Protein AF-A0A943BKB0-F1 (afdb_monomer)

Mean predicted aligned error: 14.72 Å

Sequence (203 aa):
MVTKRLARNGMRGRKKTTVLLVLVLTFTFLFIVAAILLETSMTETKKQQRQQLYGRWHAAYMEASPEVCEQLAGEEKVSRMAKTKLLGEDAAAGMVGTINQEIMETGNLTLVQGRLPEAENEILLEASAADRLGLDDPVGKSIGLTIHRPLIVEDLVSSWEQQMPDMETEREYPSRFQRILNNTENRNGWKLTLKSRYCGWAT

Secondary structure (DSSP, 8-state):
-HHHHHHHHHHHHSHHHHHHHHHHHHHHHHHHHHHHHHHHHHHHHHHHHHHHHH-S-S---TT--HHHHHHHHH-TT--------EEEEETTTEEEE---HHHHHHTTEEEEES----STTEEEEEHHHHHHTT-SS-TT-EEEEEEBPPPPHHHHHHHHHHH-----------TT-------------EEEEEEEEEEEE--

Solvent-accessible surface area (backbone atoms only — not comparable to full-atom values): 12340 Å² total; per-residue (Å²): 119,67,68,63,54,52,52,51,50,57,43,66,73,40,47,72,61,46,51,51,52,51,50,52,54,50,48,53,52,48,51,54,53,51,50,53,53,48,53,54,53,50,52,53,50,52,50,51,53,46,28,40,76,70,10,69,66,90,79,84,76,80,89,66,46,74,68,54,49,53,54,51,66,68,36,89,87,46,87,77,85,63,82,69,54,77,72,24,32,22,99,60,64,36,80,41,61,56,84,52,72,53,41,32,62,36,44,35,49,36,79,72,43,85,59,80,62,84,56,90,54,43,36,71,39,45,50,70,27,33,57,65,66,71,42,94,72,50,66,76,38,76,44,80,44,57,48,41,63,79,78,51,72,67,56,49,52,51,56,49,47,74,74,50,88,81,75,93,81,78,96,71,76,73,94,82,72,85,81,88,86,89,82,92,79,94,77,76,82,50,76,48,70,25,33,29,18,37,28,34,70,58,126

pLDDT: mean 71.8, std 21.71, range [24.67, 97.25]

Structure (mmCIF, N/CA/C/O backbone):
data_AF-A0A943BKB0-F1
#
_entry.id   AF-A0A943BKB0-F1
#
loop_
_atom_site.group_PDB
_atom_site.id
_atom_site.type_symbol
_atom_site.label_atom_id
_atom_site.label_alt_id
_atom_site.label_comp_id
_atom_site.label_asym_id
_atom_site.label_entity_id
_atom_site.label_seq_id
_atom_site.pdbx_PDB_ins_code
_atom_site.Cartn_x
_atom_site.Cartn_y
_atom_site.Cartn_z
_atom_site.occupancy
_atom_site.B_iso_or_equiv
_atom_site.auth_seq_id
_atom_site.auth_comp_id
_atom_site.auth_asym_id
_atom_site.auth_atom_id
_atom_site.pdbx_PDB_model_num
ATOM 1 N N . MET A 1 1 ? 41.405 19.017 -47.679 1.00 58.38 1 MET A N 1
ATOM 2 C CA . MET A 1 1 ? 40.342 18.523 -48.598 1.00 58.38 1 MET A CA 1
ATOM 3 C C . MET A 1 1 ? 40.701 17.218 -49.328 1.00 58.38 1 MET A C 1
ATOM 5 O O . MET A 1 1 ? 39.813 16.396 -49.523 1.00 58.38 1 MET A O 1
ATOM 9 N N . VAL A 1 2 ? 41.969 16.984 -49.698 1.00 67.81 2 VAL A N 1
ATOM 10 C CA . VAL A 1 2 ? 42.424 15.805 -50.475 1.00 67.81 2 VAL A CA 1
ATOM 11 C C . VAL A 1 2 ? 42.210 14.459 -49.754 1.00 67.81 2 VAL A C 1
ATOM 13 O O . VAL A 1 2 ? 41.769 13.491 -50.372 1.00 67.81 2 VAL A O 1
ATOM 16 N N . THR A 1 3 ? 42.409 14.409 -48.435 1.00 74.56 3 THR A N 1
ATOM 17 C CA . THR A 1 3 ? 42.278 13.187 -47.613 1.00 74.56 3 THR A CA 1
ATOM 18 C C . THR A 1 3 ? 40.855 12.613 -47.590 1.00 74.56 3 THR A C 1
ATOM 20 O O . THR A 1 3 ? 40.669 11.409 -47.761 1.00 74.56 3 THR A O 1
ATOM 23 N N . LYS A 1 4 ? 39.825 13.469 -47.488 1.00 73.06 4 LYS A N 1
ATOM 24 C CA . LYS A 1 4 ? 38.406 13.055 -47.542 1.00 73.06 4 LYS A CA 1
ATOM 25 C C . LYS A 1 4 ? 38.030 12.440 -48.898 1.00 73.06 4 LYS A C 1
ATOM 27 O O . LYS A 1 4 ? 37.231 11.506 -48.952 1.00 73.06 4 LYS A O 1
ATOM 32 N N . ARG A 1 5 ? 38.605 12.947 -49.997 1.00 71.62 5 ARG A N 1
ATOM 33 C CA . ARG A 1 5 ? 38.331 12.473 -51.366 1.00 71.62 5 ARG A CA 1
ATOM 34 C C . ARG A 1 5 ? 38.956 11.099 -51.621 1.00 71.62 5 ARG A C 1
ATOM 36 O O . ARG A 1 5 ? 38.290 10.239 -52.192 1.00 71.62 5 ARG A O 1
ATOM 43 N N . LEU A 1 6 ? 40.177 10.871 -51.129 1.00 74.38 6 LEU A N 1
ATOM 44 C CA . LEU A 1 6 ? 40.830 9.557 -51.167 1.00 74.38 6 LEU A CA 1
ATOM 45 C C . LEU A 1 6 ? 40.065 8.516 -50.335 1.00 74.38 6 LEU A C 1
ATOM 47 O O . LEU A 1 6 ? 39.757 7.440 -50.844 1.00 74.38 6 LEU A O 1
ATOM 51 N N . ALA A 1 7 ? 39.678 8.859 -49.101 1.00 77.94 7 ALA A N 1
ATOM 52 C CA . ALA A 1 7 ? 38.904 7.971 -48.230 1.00 77.94 7 ALA A CA 1
ATOM 53 C C . ALA A 1 7 ? 37.553 7.582 -48.858 1.00 77.94 7 ALA A C 1
ATOM 55 O O . ALA A 1 7 ? 37.187 6.407 -48.899 1.00 77.94 7 ALA A O 1
ATOM 56 N N . ARG A 1 8 ? 36.833 8.556 -49.431 1.00 73.00 8 ARG A N 1
ATOM 57 C CA . ARG A 1 8 ? 35.558 8.327 -50.124 1.00 73.00 8 ARG A CA 1
ATOM 58 C C . ARG A 1 8 ? 35.713 7.439 -51.359 1.00 73.00 8 ARG A C 1
ATOM 60 O O . ARG A 1 8 ? 34.882 6.560 -51.569 1.00 73.00 8 ARG A O 1
ATOM 67 N N . ASN A 1 9 ? 36.768 7.625 -52.151 1.00 73.62 9 ASN A N 1
ATOM 68 C CA . ASN A 1 9 ? 37.045 6.776 -53.311 1.00 73.62 9 ASN A CA 1
ATOM 69 C C . ASN A 1 9 ? 37.437 5.345 -52.897 1.00 73.62 9 ASN A C 1
ATOM 71 O O . ASN A 1 9 ? 36.960 4.391 -53.510 1.00 73.62 9 ASN A O 1
ATOM 75 N N . GLY A 1 10 ? 38.200 5.182 -51.811 1.00 74.25 10 GLY A N 1
ATOM 76 C CA . GLY A 1 10 ? 38.545 3.873 -51.241 1.00 74.25 10 GLY A CA 1
ATOM 77 C C . GLY A 1 10 ? 37.338 3.097 -50.694 1.00 74.25 10 GLY A C 1
ATOM 78 O O . GLY A 1 10 ? 37.239 1.887 -50.901 1.00 74.25 10 GLY A O 1
ATOM 79 N N . MET A 1 11 ? 36.376 3.782 -50.063 1.00 76.25 11 MET A N 1
ATOM 80 C CA . MET A 1 11 ? 35.090 3.190 -49.651 1.00 76.25 11 MET A CA 1
ATOM 81 C C . MET A 1 11 ? 34.218 2.808 -50.858 1.00 76.25 11 MET A C 1
ATOM 83 O O . MET A 1 11 ? 33.577 1.759 -50.877 1.00 76.25 11 MET A O 1
ATOM 87 N N . ARG A 1 12 ? 34.235 3.625 -51.920 1.00 72.31 12 ARG A N 1
ATOM 88 C CA . ARG A 1 12 ? 33.475 3.375 -53.157 1.00 72.31 12 ARG A CA 1
ATOM 89 C C . ARG A 1 12 ? 34.034 2.213 -53.987 1.00 72.31 12 ARG A C 1
ATOM 91 O O . ARG A 1 12 ? 33.276 1.626 -54.753 1.00 72.31 12 ARG A O 1
ATOM 98 N N . GLY A 1 13 ? 35.317 1.878 -53.829 1.00 75.31 13 GLY A N 1
ATOM 99 C CA . GLY A 1 13 ? 35.950 0.697 -54.430 1.00 75.31 13 GLY A CA 1
ATOM 100 C C . GLY A 1 13 ? 35.600 -0.621 -53.725 1.00 75.31 13 GLY A C 1
ATOM 101 O O . GLY A 1 13 ? 35.567 -1.664 -54.367 1.00 75.31 13 GLY A O 1
ATOM 102 N N . ARG A 1 14 ? 35.259 -0.583 -52.426 1.00 81.81 14 ARG A N 1
ATOM 103 C CA . ARG A 1 14 ? 34.921 -1.760 -51.596 1.00 81.81 14 ARG A CA 1
ATOM 104 C C . ARG A 1 14 ? 33.489 -1.698 -51.057 1.00 81.81 14 ARG A C 1
ATOM 106 O O . ARG A 1 14 ? 33.242 -1.893 -49.869 1.00 81.81 14 ARG A O 1
ATOM 113 N N . LYS A 1 15 ? 32.528 -1.442 -51.951 1.00 78.44 15 LYS A N 1
ATOM 114 C CA . LYS A 1 15 ? 31.121 -1.154 -51.605 1.00 78.44 15 LYS A CA 1
ATOM 115 C C . LYS A 1 15 ? 30.486 -2.200 -50.684 1.00 78.44 15 LYS A C 1
ATOM 117 O O . LYS A 1 15 ? 29.830 -1.819 -49.727 1.00 78.44 15 LYS A O 1
ATOM 122 N N . LYS A 1 16 ? 30.707 -3.498 -50.937 1.00 83.56 16 LYS A N 1
ATOM 123 C CA . LYS A 1 16 ? 30.134 -4.590 -50.124 1.00 83.56 16 LYS A CA 1
ATOM 124 C C . LYS A 1 16 ? 30.617 -4.535 -48.669 1.00 83.56 16 LYS A C 1
ATOM 126 O O . LYS A 1 16 ? 29.807 -4.598 -47.755 1.00 83.56 16 LYS A O 1
ATOM 131 N N . THR A 1 17 ? 31.919 -4.342 -48.461 1.00 84.69 17 THR A N 1
ATOM 132 C CA . THR A 1 17 ? 32.526 -4.246 -47.126 1.00 84.69 17 THR A CA 1
ATOM 133 C C . THR A 1 17 ? 32.125 -2.960 -46.411 1.00 84.69 17 THR A C 1
ATOM 135 O O . THR A 1 17 ? 31.821 -2.996 -45.226 1.00 84.69 17 THR A O 1
ATOM 138 N N . THR A 1 18 ? 32.078 -1.825 -47.115 1.00 86.69 18 THR A N 1
ATOM 139 C CA . THR A 1 18 ? 31.621 -0.559 -46.523 1.00 86.69 18 THR A CA 1
ATOM 140 C C . THR A 1 18 ? 30.148 -0.623 -46.118 1.00 86.69 18 THR A C 1
ATOM 142 O O . THR A 1 18 ? 29.817 -0.169 -45.031 1.00 86.69 18 THR A O 1
ATOM 145 N N . VAL A 1 19 ? 29.276 -1.218 -46.941 1.00 88.38 19 VAL A N 1
ATOM 146 C CA . VAL A 1 19 ? 27.856 -1.407 -46.597 1.00 88.38 19 VAL A CA 1
ATOM 147 C C . VAL A 1 19 ? 27.705 -2.336 -45.396 1.00 88.38 19 VAL A C 1
ATOM 149 O O . VAL A 1 19 ? 26.979 -1.990 -44.472 1.00 88.38 19 VAL A O 1
ATOM 152 N N . LEU A 1 20 ? 28.425 -3.465 -45.368 1.00 91.94 20 LEU A N 1
ATOM 153 C CA . LEU A 1 20 ? 28.406 -4.381 -44.226 1.00 91.94 20 LEU A CA 1
ATOM 154 C C . LEU A 1 20 ? 28.868 -3.687 -42.937 1.00 91.94 20 LEU A C 1
ATOM 156 O O . LEU A 1 20 ? 28.218 -3.824 -41.908 1.00 91.94 20 LEU A O 1
ATOM 160 N N . LEU A 1 21 ? 29.953 -2.910 -42.992 1.00 91.62 21 LEU A N 1
ATOM 161 C CA . LEU A 1 21 ? 30.482 -2.197 -41.828 1.00 91.62 21 LEU A CA 1
ATOM 162 C C . LEU A 1 21 ? 29.502 -1.140 -41.315 1.00 91.62 21 LEU A C 1
ATOM 164 O O . LEU A 1 21 ? 29.275 -1.060 -40.112 1.00 91.62 21 LEU A O 1
ATOM 168 N N . VAL A 1 22 ? 28.902 -0.355 -42.214 1.00 92.00 22 VAL A N 1
ATOM 169 C CA . VAL A 1 22 ? 27.868 0.621 -41.841 1.00 92.00 22 VAL A CA 1
ATOM 170 C C . VAL A 1 22 ? 26.675 -0.091 -41.216 1.00 92.00 22 VAL A C 1
ATOM 172 O O . VAL A 1 22 ? 26.212 0.337 -40.170 1.00 92.00 22 VAL A O 1
ATOM 175 N N . LEU A 1 23 ? 26.227 -1.203 -41.799 1.00 95.19 23 LEU A N 1
ATOM 176 C CA . LEU A 1 23 ? 25.105 -1.981 -41.286 1.00 95.19 23 LEU A CA 1
ATOM 177 C C . LEU A 1 23 ? 25.380 -2.522 -39.879 1.00 95.19 23 LEU A C 1
ATOM 179 O O . LEU A 1 23 ? 24.549 -2.344 -38.994 1.00 95.19 23 LEU A O 1
ATOM 183 N N . VAL A 1 24 ? 26.554 -3.117 -39.647 1.00 96.25 24 VAL A N 1
ATOM 184 C CA . VAL A 1 24 ? 26.955 -3.592 -38.314 1.00 96.25 24 VAL A CA 1
ATOM 185 C C . VAL A 1 24 ? 27.010 -2.429 -37.327 1.00 96.25 24 VAL A C 1
ATOM 187 O O . VAL A 1 24 ? 26.450 -2.533 -36.243 1.00 96.25 24 VAL A O 1
ATOM 190 N N . LEU A 1 25 ? 27.611 -1.298 -37.706 1.00 96.31 25 LEU A N 1
ATOM 191 C CA . LEU A 1 25 ? 27.692 -0.120 -36.841 1.00 96.31 25 LEU A CA 1
ATOM 192 C C . LEU A 1 25 ? 26.300 0.435 -36.495 1.00 96.31 25 LEU A C 1
ATOM 194 O O . LEU A 1 25 ? 26.042 0.769 -35.339 1.00 96.31 25 LEU A O 1
ATOM 198 N N . THR A 1 26 ? 25.397 0.501 -37.476 1.00 96.06 26 THR A N 1
ATOM 199 C CA . THR A 1 26 ? 24.009 0.928 -37.276 1.00 96.06 26 THR A CA 1
ATOM 200 C C . THR A 1 26 ? 23.267 -0.030 -36.353 1.00 96.06 26 THR A C 1
ATOM 202 O O . THR A 1 26 ? 22.597 0.438 -35.439 1.00 96.06 26 THR A O 1
ATOM 205 N N . PHE A 1 27 ? 23.410 -1.346 -36.534 1.00 96.50 27 PHE A N 1
ATOM 206 C CA . PHE A 1 27 ? 22.782 -2.326 -35.648 1.00 96.50 27 PHE A CA 1
ATOM 207 C C . PHE A 1 27 ? 23.336 -2.264 -34.228 1.00 96.50 27 PHE A C 1
ATOM 209 O O . PHE A 1 27 ? 22.552 -2.275 -33.288 1.00 96.50 27 PHE A O 1
ATOM 216 N N . THR A 1 28 ? 24.651 -2.130 -34.049 1.00 97.25 28 THR A N 1
ATOM 217 C CA . THR A 1 28 ? 25.247 -1.953 -32.718 1.00 97.25 28 THR A CA 1
ATOM 218 C C . THR A 1 28 ? 24.664 -0.727 -32.024 1.00 97.25 28 THR A C 1
ATOM 220 O O . THR A 1 28 ? 24.237 -0.817 -30.876 1.00 97.25 28 THR A O 1
ATOM 223 N N . PHE A 1 29 ? 24.584 0.407 -32.723 1.00 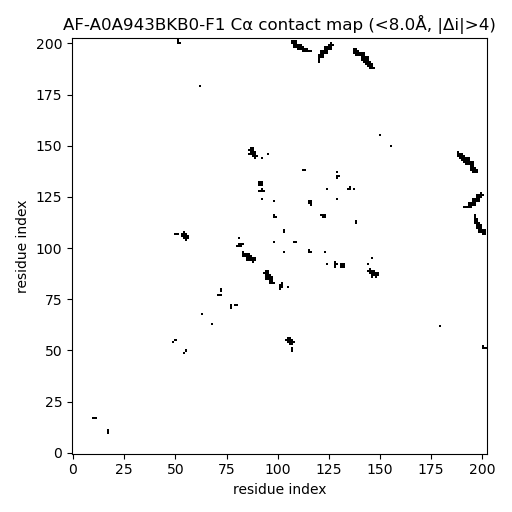96.56 29 PHE A N 1
ATOM 224 C CA . PHE A 1 29 ? 23.996 1.617 -32.155 1.00 96.56 29 PHE A CA 1
ATOM 225 C C . PHE A 1 29 ? 22.503 1.441 -31.849 1.00 96.56 29 PHE A C 1
ATOM 227 O O . PHE A 1 29 ? 22.048 1.818 -30.773 1.00 96.56 29 PHE A O 1
ATOM 234 N N . LEU A 1 30 ? 21.756 0.809 -32.757 1.00 97.06 30 LEU A N 1
ATOM 235 C CA . LEU A 1 30 ? 20.342 0.501 -32.567 1.00 97.06 30 LEU A CA 1
ATOM 236 C C . LEU A 1 30 ? 20.118 -0.369 -31.326 1.00 97.06 30 LEU A C 1
ATOM 238 O O . LEU A 1 30 ? 19.243 -0.059 -30.525 1.00 97.06 30 LEU A O 1
ATOM 242 N N . PHE A 1 31 ? 20.915 -1.423 -31.143 1.00 97.00 31 PHE A N 1
ATOM 243 C CA . PHE A 1 31 ? 20.807 -2.305 -29.983 1.00 97.00 31 PHE A CA 1
ATOM 244 C C . PHE A 1 31 ? 21.173 -1.598 -28.680 1.00 97.00 31 PHE A C 1
ATOM 246 O O . PHE A 1 31 ? 20.480 -1.800 -27.687 1.00 97.00 31 PHE A O 1
ATOM 253 N N . ILE A 1 32 ? 22.197 -0.738 -28.675 1.00 96.81 32 ILE A N 1
ATOM 254 C CA . ILE A 1 32 ? 22.545 0.067 -27.494 1.00 96.81 32 ILE A CA 1
ATOM 255 C C . ILE A 1 32 ? 21.375 0.983 -27.113 1.00 96.81 32 ILE A C 1
ATOM 257 O O . ILE A 1 32 ? 20.959 0.999 -25.957 1.00 96.81 32 ILE A O 1
ATOM 261 N N . VAL A 1 33 ? 20.800 1.707 -28.080 1.00 96.75 33 VAL A N 1
ATOM 262 C CA . VAL A 1 33 ? 19.648 2.589 -27.832 1.00 96.75 33 VAL A CA 1
ATOM 263 C C . VAL A 1 33 ? 18.435 1.787 -27.357 1.00 96.75 33 VAL A C 1
ATOM 265 O O . VAL A 1 33 ? 17.786 2.178 -26.390 1.00 96.75 33 VAL A O 1
ATOM 268 N N . ALA A 1 34 ? 18.148 0.644 -27.984 1.00 95.69 34 ALA A N 1
ATOM 269 C CA . ALA A 1 34 ? 17.047 -0.227 -27.585 1.00 95.69 34 ALA A CA 1
ATOM 270 C C . ALA A 1 34 ? 17.222 -0.768 -26.157 1.00 95.69 34 ALA A C 1
ATOM 272 O O . ALA A 1 34 ? 16.255 -0.789 -25.398 1.00 95.69 34 ALA A O 1
ATOM 273 N N . ALA A 1 35 ? 18.441 -1.156 -25.769 1.00 94.81 35 ALA A N 1
ATOM 274 C CA . ALA A 1 35 ? 18.737 -1.625 -24.418 1.00 94.81 35 ALA A CA 1
ATOM 275 C C . ALA A 1 35 ? 18.497 -0.529 -23.368 1.00 94.81 35 ALA A C 1
ATOM 277 O O . ALA A 1 35 ? 17.830 -0.787 -22.368 1.00 94.81 35 ALA A O 1
ATOM 278 N N . ILE A 1 36 ? 18.953 0.702 -23.630 1.00 94.56 36 ILE A N 1
ATOM 279 C CA . ILE A 1 36 ? 18.734 1.852 -22.736 1.00 94.56 36 ILE A CA 1
ATOM 280 C C . ILE A 1 36 ? 17.235 2.157 -22.591 1.00 94.56 36 ILE A C 1
ATOM 282 O O . ILE A 1 36 ? 16.749 2.378 -21.484 1.00 94.56 36 ILE A O 1
ATOM 286 N N . LEU A 1 37 ? 16.481 2.150 -23.696 1.00 94.19 37 LEU A N 1
ATOM 287 C CA . LEU A 1 37 ? 15.031 2.382 -23.667 1.00 94.19 37 LEU A CA 1
ATOM 288 C C . LEU A 1 37 ? 14.282 1.286 -22.903 1.00 94.19 37 LEU A C 1
ATOM 290 O O . LEU A 1 37 ? 13.315 1.564 -22.194 1.00 94.19 37 LEU A O 1
ATOM 294 N N . LEU A 1 38 ? 14.722 0.037 -23.037 1.00 93.81 38 LEU A N 1
ATOM 295 C CA . LEU A 1 38 ? 14.120 -1.072 -22.312 1.00 93.81 38 LEU A CA 1
ATOM 296 C C . LEU A 1 38 ? 14.390 -0.962 -20.807 1.00 93.81 38 LEU A C 1
ATOM 298 O O . LEU A 1 38 ? 13.477 -1.163 -20.011 1.00 93.81 38 LEU A O 1
ATOM 302 N N . GLU A 1 39 ? 15.612 -0.605 -20.411 1.00 93.00 39 GLU A N 1
ATOM 303 C CA . GLU A 1 39 ? 15.988 -0.423 -19.007 1.00 93.00 39 GLU A CA 1
ATOM 304 C C . GLU A 1 39 ? 15.156 0.671 -18.323 1.00 93.00 39 GLU A C 1
ATOM 306 O O . GLU A 1 39 ? 14.615 0.457 -17.231 1.00 93.00 39 GLU A O 1
ATOM 311 N N . THR A 1 40 ? 14.993 1.827 -18.973 1.00 90.25 40 THR A N 1
ATOM 312 C CA . THR A 1 40 ? 14.183 2.928 -18.431 1.00 90.25 40 THR A CA 1
ATOM 313 C C . THR A 1 40 ? 12.712 2.535 -18.325 1.00 90.25 40 THR A C 1
ATOM 315 O O . THR A 1 40 ? 12.099 2.726 -17.273 1.00 90.25 40 THR A O 1
ATOM 318 N N . SER A 1 41 ? 12.165 1.888 -19.358 1.00 90.88 41 SER A N 1
ATOM 319 C CA . SER A 1 41 ? 10.793 1.375 -19.345 1.00 90.88 41 SER A CA 1
ATOM 320 C C . SER A 1 41 ? 10.569 0.357 -18.225 1.00 90.88 41 SER A C 1
ATOM 322 O O . SER A 1 41 ? 9.555 0.408 -17.525 1.00 90.88 41 SER A O 1
ATOM 324 N N . MET A 1 42 ? 11.506 -0.574 -18.031 1.00 88.81 42 MET A N 1
ATOM 325 C CA . MET A 1 42 ? 11.423 -1.570 -16.964 1.00 88.81 42 MET A CA 1
ATOM 326 C C . MET A 1 42 ? 11.494 -0.920 -15.584 1.00 88.81 42 MET A C 1
ATOM 328 O O . MET A 1 42 ? 10.778 -1.339 -14.678 1.00 88.81 42 MET A O 1
ATOM 332 N N . THR A 1 43 ? 12.334 0.097 -15.413 1.00 87.38 43 THR A N 1
ATOM 333 C CA . THR A 1 43 ? 12.490 0.799 -14.134 1.00 87.38 43 THR A CA 1
ATOM 334 C C . THR A 1 43 ? 11.205 1.516 -13.731 1.00 87.38 43 THR A C 1
ATOM 336 O O . THR A 1 43 ? 10.746 1.357 -12.597 1.00 87.38 43 THR A O 1
ATOM 339 N N . GLU A 1 44 ? 10.568 2.230 -14.661 1.00 86.00 44 GLU A N 1
ATOM 340 C CA . GLU A 1 44 ? 9.279 2.881 -14.400 1.00 86.00 44 GLU A CA 1
ATOM 341 C C . GLU A 1 44 ? 8.166 1.862 -14.137 1.00 86.00 44 GLU A C 1
ATOM 343 O O . GLU A 1 44 ? 7.403 2.015 -13.184 1.00 86.00 44 GLU A O 1
ATOM 348 N N . THR A 1 45 ? 8.126 0.765 -14.897 1.00 87.25 45 THR A N 1
ATOM 349 C CA . THR A 1 45 ? 7.139 -0.307 -14.681 1.00 87.25 45 THR A CA 1
ATOM 350 C C . THR A 1 45 ? 7.291 -0.931 -13.292 1.00 87.25 45 THR A C 1
ATOM 352 O O . THR A 1 45 ? 6.314 -1.070 -12.560 1.00 87.25 45 THR A O 1
ATOM 355 N N . LYS A 1 46 ? 8.523 -1.250 -12.871 1.00 84.12 46 LYS A N 1
ATOM 356 C CA . LYS A 1 46 ? 8.800 -1.788 -11.527 1.00 84.12 46 LYS A CA 1
ATOM 357 C C . LYS A 1 46 ? 8.389 -0.814 -10.427 1.00 84.12 46 LYS A C 1
ATOM 359 O O . LYS A 1 46 ? 7.865 -1.227 -9.395 1.00 84.12 46 LYS A O 1
ATOM 364 N N . LYS A 1 47 ? 8.626 0.483 -10.630 1.00 81.12 47 LYS A N 1
ATOM 365 C CA . LYS A 1 47 ? 8.215 1.531 -9.691 1.00 81.12 47 LYS A CA 1
ATOM 366 C C . LYS A 1 47 ? 6.693 1.597 -9.567 1.00 81.12 47 LYS A C 1
ATOM 368 O O . LYS A 1 47 ? 6.203 1.654 -8.443 1.00 81.12 47 LYS A O 1
ATOM 373 N N . GLN A 1 48 ? 5.967 1.550 -10.683 1.00 85.06 48 GLN A N 1
ATOM 374 C CA . GLN A 1 48 ? 4.502 1.531 -10.690 1.00 85.06 48 GLN A CA 1
ATOM 375 C C . GLN A 1 48 ? 3.954 0.283 -9.992 1.00 85.06 48 GLN A C 1
ATOM 377 O O . GLN A 1 48 ? 3.154 0.416 -9.073 1.00 85.06 48 GLN A O 1
ATOM 382 N N . GLN A 1 49 ? 4.464 -0.905 -10.326 1.00 82.31 49 GLN A N 1
ATOM 383 C CA . GLN A 1 49 ? 4.063 -2.159 -9.678 1.00 82.31 49 GLN A CA 1
ATOM 384 C C . GLN A 1 49 ? 4.313 -2.138 -8.166 1.00 82.31 49 GLN A C 1
ATOM 386 O O . GLN A 1 49 ? 3.450 -2.527 -7.384 1.00 82.31 49 GLN A O 1
ATOM 391 N N . ARG A 1 50 ? 5.470 -1.628 -7.722 1.00 82.12 50 ARG A N 1
ATOM 392 C CA . ARG A 1 50 ? 5.756 -1.463 -6.290 1.00 82.12 50 ARG A CA 1
ATOM 393 C C . ARG A 1 50 ? 4.743 -0.534 -5.624 1.00 82.12 50 ARG A C 1
ATOM 395 O O . ARG A 1 50 ? 4.284 -0.835 -4.530 1.00 82.12 50 ARG A O 1
ATOM 402 N N . GLN A 1 51 ? 4.417 0.588 -6.264 1.00 81.69 51 GLN A N 1
ATOM 403 C CA . GLN A 1 51 ? 3.459 1.553 -5.724 1.00 81.69 51 GLN A CA 1
ATOM 404 C C . GLN A 1 51 ? 2.035 0.996 -5.662 1.00 81.69 51 GLN A C 1
ATOM 406 O O . GLN A 1 51 ? 1.313 1.312 -4.722 1.00 81.69 51 GLN A O 1
ATOM 411 N N . GLN A 1 52 ? 1.655 0.152 -6.621 1.00 80.69 52 GLN A N 1
ATOM 412 C CA . GLN A 1 52 ? 0.377 -0.554 -6.607 1.00 80.69 52 GLN A CA 1
ATOM 413 C C . GLN A 1 52 ? 0.287 -1.564 -5.460 1.00 80.69 52 GLN A C 1
ATOM 415 O O . GLN A 1 52 ? -0.729 -1.601 -4.776 1.00 80.69 52 GLN A O 1
ATOM 420 N N . LEU A 1 53 ? 1.353 -2.339 -5.225 1.00 73.75 53 LEU A N 1
ATOM 421 C CA . LEU A 1 53 ? 1.363 -3.412 -4.225 1.00 73.75 53 LEU A CA 1
ATOM 422 C C . LEU A 1 53 ? 1.597 -2.933 -2.791 1.00 73.75 53 LEU A C 1
ATOM 424 O O . LEU A 1 53 ? 1.053 -3.510 -1.859 1.00 73.75 53 LEU A O 1
ATOM 428 N N . TYR A 1 54 ? 2.443 -1.922 -2.599 1.00 77.38 54 TYR A N 1
ATOM 429 C CA . TYR A 1 54 ? 2.897 -1.515 -1.266 1.00 77.38 54 TYR A CA 1
ATOM 430 C C . TYR A 1 54 ? 2.524 -0.079 -0.913 1.00 77.38 54 TYR A C 1
ATOM 432 O O . TYR A 1 54 ? 2.737 0.337 0.219 1.00 77.38 54 TYR A O 1
ATOM 440 N N . GLY A 1 55 ? 1.978 0.695 -1.849 1.00 83.44 55 GLY A N 1
ATOM 441 C CA . GLY A 1 55 ? 1.722 2.117 -1.667 1.00 83.44 55 GLY A CA 1
ATOM 442 C C . GLY A 1 55 ? 2.899 3.013 -2.061 1.00 83.44 55 GLY A C 1
ATOM 443 O O . GLY A 1 55 ? 3.954 2.589 -2.536 1.00 83.44 55 GLY A O 1
ATOM 444 N N . ARG A 1 56 ? 2.697 4.318 -1.897 1.00 81.19 56 ARG A N 1
ATOM 445 C CA . ARG A 1 56 ? 3.595 5.392 -2.352 1.00 81.19 56 ARG A CA 1
ATOM 446 C C . ARG A 1 56 ? 4.566 5.883 -1.276 1.00 81.19 56 ARG A C 1
ATOM 448 O O . ARG A 1 56 ? 5.355 6.789 -1.554 1.00 81.19 56 ARG A O 1
ATOM 455 N N . TRP A 1 57 ? 4.507 5.330 -0.067 1.00 81.88 57 TRP A N 1
ATOM 456 C CA . TRP A 1 57 ? 5.417 5.685 1.020 1.00 81.88 57 TRP A CA 1
ATOM 457 C C . TRP A 1 57 ? 6.831 5.143 0.781 1.00 81.88 57 TRP A C 1
ATOM 459 O O . TRP A 1 57 ? 7.043 4.182 0.045 1.00 81.88 57 TRP A O 1
ATOM 469 N N . HIS A 1 58 ? 7.810 5.807 1.397 1.00 78.19 58 HIS A N 1
ATOM 470 C CA . HIS A 1 58 ? 9.227 5.426 1.332 1.00 78.19 58 HIS A CA 1
ATOM 471 C C . HIS A 1 58 ? 9.772 4.971 2.689 1.00 78.19 58 HIS A C 1
ATOM 473 O O . HIS A 1 58 ? 10.707 4.178 2.734 1.00 78.19 58 HIS A O 1
ATOM 479 N N . ALA A 1 59 ? 9.199 5.473 3.784 1.00 78.25 59 ALA A N 1
ATOM 480 C CA . ALA A 1 59 ? 9.586 5.136 5.143 1.00 78.25 59 ALA A CA 1
ATOM 481 C C . ALA A 1 59 ? 8.365 5.199 6.065 1.00 78.25 59 ALA A C 1
ATOM 483 O O . ALA A 1 59 ? 7.423 5.950 5.802 1.00 78.25 59 ALA A O 1
ATOM 484 N N . ALA A 1 60 ? 8.415 4.422 7.142 1.00 77.94 60 ALA A N 1
ATOM 485 C CA . ALA A 1 60 ? 7.485 4.489 8.255 1.00 77.94 60 ALA A CA 1
ATOM 486 C C . ALA A 1 60 ? 8.293 4.757 9.527 1.00 77.94 60 ALA A C 1
ATOM 488 O O . ALA A 1 60 ? 9.332 4.131 9.741 1.00 77.94 60 ALA A O 1
ATOM 489 N N . TYR A 1 61 ? 7.829 5.700 10.343 1.00 72.62 61 TYR A N 1
ATOM 490 C CA . TYR A 1 61 ? 8.412 5.983 11.648 1.00 72.62 61 TYR A CA 1
ATOM 491 C C . TYR A 1 61 ? 7.432 5.515 12.720 1.00 72.62 61 TYR A C 1
ATOM 493 O O . TYR A 1 61 ? 6.289 5.975 12.764 1.00 72.62 61 TYR A O 1
ATOM 501 N N . MET A 1 62 ? 7.873 4.581 13.555 1.00 71.56 62 MET A N 1
ATOM 502 C CA . MET A 1 62 ? 7.061 4.015 14.631 1.00 71.56 62 MET A CA 1
ATOM 503 C C . MET A 1 62 ? 7.153 4.908 15.867 1.00 71.56 62 MET A C 1
ATOM 505 O O . MET A 1 62 ? 8.208 5.473 16.129 1.00 71.56 62 MET A O 1
ATOM 509 N N . GLU A 1 63 ? 6.053 5.042 16.611 1.00 69.88 63 GLU A N 1
ATOM 510 C CA . GLU A 1 63 ? 6.012 5.809 17.871 1.00 69.88 63 GLU A CA 1
ATOM 511 C C . GLU A 1 63 ? 6.480 7.271 17.736 1.00 69.88 63 GLU A C 1
ATOM 513 O O . GLU A 1 63 ? 7.091 7.841 18.637 1.00 69.88 63 GLU A O 1
ATOM 518 N N . ALA A 1 64 ? 6.177 7.906 16.599 1.00 63.78 64 ALA A N 1
ATOM 519 C CA . ALA A 1 64 ? 6.514 9.308 16.387 1.00 63.78 64 ALA A CA 1
ATOM 520 C C . ALA A 1 64 ? 5.815 10.194 17.429 1.00 63.78 64 ALA A C 1
ATOM 522 O O . ALA A 1 64 ? 4.582 10.288 17.452 1.00 63.78 64 ALA A O 1
ATOM 523 N N . SER A 1 65 ? 6.602 10.888 18.253 1.00 73.69 65 SER A N 1
ATOM 524 C CA . SER A 1 65 ? 6.074 11.953 19.100 1.00 73.69 65 SER A CA 1
ATOM 525 C C . SER A 1 65 ? 5.584 13.126 18.232 1.00 73.69 65 SER A C 1
ATOM 527 O O . SER A 1 65 ? 5.979 13.246 17.061 1.00 73.69 65 SER A O 1
ATOM 529 N N . PRO A 1 66 ? 4.717 14.008 18.760 1.00 76.06 66 PRO A N 1
ATOM 530 C CA . PRO A 1 66 ? 4.308 15.219 18.052 1.00 76.06 66 PRO A CA 1
ATOM 531 C C . PRO A 1 66 ? 5.501 16.054 17.566 1.00 76.06 66 PRO A C 1
ATOM 533 O O . PRO A 1 66 ? 5.505 16.500 16.422 1.00 76.06 66 PRO A O 1
ATOM 536 N N . GLU A 1 67 ? 6.550 16.168 18.382 1.00 74.06 67 GLU A N 1
ATOM 537 C CA . GLU A 1 67 ? 7.770 16.916 18.070 1.00 74.06 67 GLU A CA 1
ATOM 538 C C . GLU A 1 67 ? 8.542 16.279 16.905 1.00 74.06 67 GLU A C 1
ATOM 540 O O . GLU A 1 67 ? 8.995 16.978 16.000 1.00 74.06 67 GLU A O 1
ATOM 545 N N . VAL A 1 68 ? 8.649 14.944 16.876 1.00 75.06 68 VAL A N 1
ATOM 546 C CA . VAL A 1 68 ? 9.280 14.218 15.760 1.00 75.06 68 VAL A CA 1
ATOM 547 C C . VAL A 1 68 ? 8.476 14.401 14.474 1.00 75.06 68 VAL A C 1
ATOM 549 O O . VAL A 1 68 ? 9.052 14.595 13.405 1.00 75.06 68 VAL A O 1
ATOM 552 N N . CYS A 1 69 ? 7.142 14.387 14.557 1.00 76.12 69 CYS A N 1
ATOM 553 C CA . CYS A 1 69 ? 6.293 14.651 13.397 1.00 76.12 69 CYS A CA 1
ATOM 554 C C . CYS A 1 69 ? 6.523 16.057 12.825 1.00 76.12 69 CYS A C 1
ATOM 556 O O . CYS A 1 69 ? 6.528 16.216 11.607 1.00 76.12 69 CYS A O 1
ATOM 558 N N . GLU A 1 70 ? 6.684 17.069 13.678 1.00 79.94 70 GLU A N 1
ATOM 559 C CA . GLU A 1 70 ? 6.964 18.445 13.250 1.00 79.94 70 GLU A CA 1
ATOM 560 C C . GLU A 1 70 ? 8.345 18.570 12.605 1.00 79.94 70 GLU A C 1
ATOM 562 O O . GLU A 1 70 ? 8.468 19.175 11.541 1.00 79.94 70 GLU A O 1
ATOM 567 N N . GLN A 1 71 ? 9.366 17.938 13.190 1.00 78.94 71 GLN A N 1
ATOM 568 C CA . GLN A 1 71 ? 10.708 17.897 12.607 1.00 78.94 71 GLN A CA 1
ATOM 569 C C . GLN A 1 71 ? 10.698 17.239 11.225 1.00 78.94 71 GLN A C 1
ATOM 571 O O . GLN A 1 71 ? 11.196 17.820 10.265 1.00 78.94 71 GLN A O 1
ATOM 576 N N . LEU A 1 72 ? 10.063 16.069 11.098 1.00 78.38 72 LEU A N 1
ATOM 577 C CA . LEU A 1 72 ? 9.945 15.362 9.822 1.00 78.38 72 LEU A CA 1
ATOM 578 C C . LEU A 1 72 ? 9.138 16.154 8.790 1.00 78.38 72 LEU A C 1
ATOM 580 O O . LEU A 1 72 ? 9.458 16.103 7.609 1.00 78.38 72 LEU A O 1
ATOM 584 N N . ALA A 1 73 ? 8.116 16.901 9.210 1.00 82.19 73 ALA A N 1
ATOM 585 C CA . ALA A 1 73 ? 7.361 17.768 8.308 1.00 82.19 73 ALA A CA 1
ATOM 586 C C . ALA A 1 73 ? 8.192 18.952 7.779 1.00 82.19 73 ALA A C 1
ATOM 588 O O . ALA A 1 73 ? 7.871 19.482 6.717 1.00 82.19 73 ALA A O 1
ATOM 589 N N . GLY A 1 74 ? 9.236 19.368 8.505 1.00 83.38 74 GLY A N 1
ATOM 590 C CA . GLY A 1 74 ? 10.154 20.436 8.101 1.00 83.38 74 GLY A CA 1
ATOM 591 C C . GLY A 1 74 ? 11.296 19.990 7.180 1.00 83.38 74 GLY A C 1
ATOM 592 O O . GLY A 1 74 ? 11.990 20.839 6.622 1.00 83.38 74 GLY A O 1
ATOM 593 N N . GLU A 1 75 ? 11.505 18.685 7.004 1.00 84.38 75 GLU A N 1
ATOM 594 C CA . GLU A 1 75 ? 12.561 18.142 6.149 1.00 84.38 75 GLU A CA 1
ATOM 595 C C . GLU A 1 75 ? 12.221 18.299 4.660 1.00 84.38 75 GLU A C 1
ATOM 597 O O . GLU A 1 75 ? 11.198 17.809 4.186 1.00 84.38 75 GLU A O 1
ATOM 602 N N . GLU A 1 76 ? 13.131 18.881 3.873 1.00 87.25 76 GLU A N 1
ATOM 603 C CA . GLU A 1 76 ? 12.934 19.119 2.429 1.00 87.25 76 GLU A CA 1
ATOM 604 C C . GLU A 1 76 ? 12.643 17.824 1.644 1.00 87.25 76 GLU A C 1
ATOM 606 O O . GLU A 1 76 ? 11.948 17.818 0.627 1.00 87.25 76 GLU A O 1
ATOM 611 N N . LYS A 1 77 ? 13.155 16.689 2.134 1.00 81.38 77 LYS A N 1
ATOM 612 C CA . LYS A 1 77 ? 12.965 15.369 1.514 1.00 81.38 77 LYS A CA 1
ATOM 613 C C . LYS A 1 77 ? 11.582 14.769 1.782 1.00 81.38 77 LYS A C 1
ATOM 615 O O . LYS A 1 77 ? 11.204 13.804 1.111 1.00 81.38 77 LYS A O 1
ATOM 620 N N . VAL A 1 78 ? 10.830 15.298 2.746 1.00 82.62 78 VAL A N 1
ATOM 621 C CA . VAL A 1 78 ? 9.506 14.794 3.119 1.00 82.62 78 VAL A CA 1
ATOM 622 C C . VAL A 1 78 ? 8.445 15.564 2.342 1.00 82.62 78 VAL A C 1
ATOM 624 O O . VAL A 1 78 ? 7.976 16.623 2.731 1.00 82.62 78 VAL A O 1
ATOM 627 N N . SER A 1 79 ? 8.037 14.995 1.208 1.00 86.06 79 SER A N 1
ATOM 628 C CA . SER A 1 79 ? 6.983 15.585 0.366 1.00 86.06 79 SER A CA 1
ATOM 629 C C . SER A 1 79 ? 5.574 15.417 0.940 1.00 86.06 79 SER A C 1
ATOM 631 O O . SER A 1 79 ? 4.684 16.214 0.648 1.00 86.06 79 SER A O 1
ATOM 633 N N . ARG A 1 80 ? 5.346 14.357 1.723 1.00 85.75 80 ARG A N 1
ATOM 634 C CA . ARG A 1 80 ? 4.059 14.049 2.347 1.00 85.75 80 ARG A CA 1
ATOM 635 C C . ARG A 1 80 ? 4.256 13.151 3.560 1.00 85.75 80 ARG A C 1
ATOM 637 O O . ARG A 1 80 ? 5.115 12.272 3.547 1.00 85.75 80 ARG A O 1
ATOM 644 N N . MET A 1 81 ? 3.396 13.325 4.556 1.00 83.94 81 MET A N 1
ATOM 645 C CA . MET A 1 81 ? 3.312 12.465 5.729 1.00 83.94 81 MET A CA 1
ATOM 646 C C . MET A 1 81 ? 1.860 12.042 5.966 1.00 83.94 81 MET A C 1
ATOM 648 O O . MET A 1 81 ? 0.940 12.843 5.812 1.00 83.94 81 MET A O 1
ATOM 652 N N . ALA A 1 82 ? 1.669 10.786 6.355 1.00 86.00 82 ALA A N 1
ATOM 653 C CA . ALA A 1 82 ? 0.400 10.254 6.827 1.00 86.00 82 ALA A CA 1
ATOM 654 C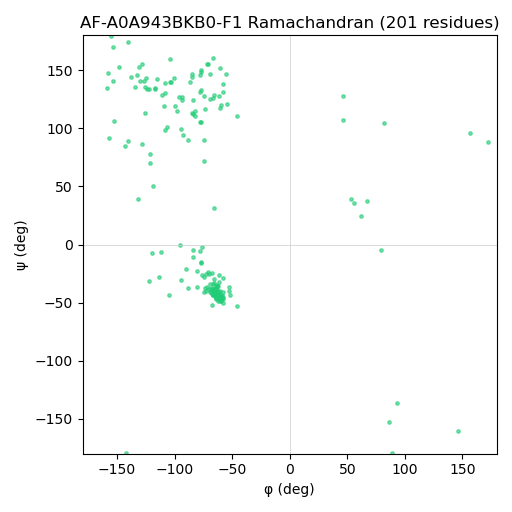 C . ALA A 1 82 ? 0.625 9.631 8.207 1.00 86.00 82 ALA A C 1
ATOM 656 O O . ALA A 1 82 ? 1.686 9.066 8.470 1.00 86.00 82 ALA A O 1
ATOM 657 N N . LYS A 1 83 ? -0.356 9.773 9.096 1.00 84.94 83 LYS A N 1
ATOM 658 C CA . LYS A 1 83 ? -0.267 9.311 10.482 1.00 84.94 83 LYS A CA 1
ATOM 659 C C . LYS A 1 83 ? -1.323 8.244 10.709 1.00 84.94 83 LYS A C 1
ATOM 661 O O . LYS A 1 83 ? -2.472 8.419 10.316 1.00 84.94 83 LYS A O 1
ATOM 666 N N . THR A 1 84 ? -0.934 7.159 11.360 1.00 82.75 84 THR A N 1
ATOM 667 C CA . THR A 1 84 ? -1.854 6.111 11.790 1.00 82.75 84 THR A CA 1
ATOM 668 C C . THR A 1 84 ? -1.490 5.666 13.196 1.00 82.75 84 THR A C 1
ATOM 670 O O . THR A 1 84 ? -0.317 5.630 13.564 1.00 82.75 84 THR A O 1
ATOM 673 N N . LYS A 1 85 ? -2.505 5.349 13.995 1.00 83.00 85 LYS A N 1
ATOM 674 C CA . LYS A 1 85 ? -2.351 4.686 15.280 1.00 83.00 85 LYS A CA 1
ATOM 675 C C . LYS A 1 85 ? -2.649 3.208 15.084 1.00 83.00 85 LYS A C 1
ATOM 677 O O . LYS A 1 85 ? -3.767 2.851 14.713 1.00 83.00 85 LYS A O 1
ATOM 682 N N . LEU A 1 86 ? -1.663 2.364 15.366 1.00 81.25 86 LEU A N 1
ATOM 683 C CA . LEU A 1 86 ? -1.851 0.919 15.400 1.00 81.25 86 LEU A CA 1
ATOM 684 C C . LEU A 1 86 ? -2.541 0.531 16.711 1.00 81.25 86 LEU A C 1
ATOM 686 O O . LEU A 1 86 ? -2.157 0.983 17.790 1.00 81.25 86 LEU A O 1
ATOM 690 N N . LEU A 1 87 ? -3.593 -0.271 16.6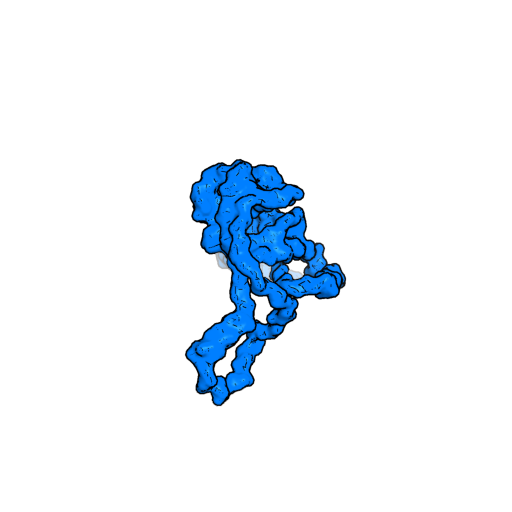02 1.00 81.44 87 LEU A N 1
ATOM 691 C CA . LEU A 1 87 ? -4.365 -0.784 17.733 1.00 81.44 87 LEU A CA 1
ATOM 692 C C . LEU A 1 87 ? -3.866 -2.172 18.156 1.00 81.44 87 LEU A C 1
ATOM 694 O O . LEU A 1 87 ? -3.916 -2.499 19.342 1.00 81.44 87 LEU A O 1
ATOM 698 N N . GLY A 1 88 ? -3.350 -2.949 17.203 1.00 78.94 88 GLY A N 1
ATOM 699 C CA . GLY A 1 88 ? -2.786 -4.281 17.390 1.00 78.94 88 GLY A CA 1
ATOM 700 C C . GLY A 1 88 ? -3.064 -5.154 16.171 1.00 78.94 88 GLY A C 1
ATOM 701 O O . GLY A 1 88 ? -3.375 -4.645 15.101 1.00 78.94 88 GLY A O 1
ATOM 702 N N . GLU A 1 89 ? -2.985 -6.460 16.340 1.00 83.25 89 GLU A N 1
ATOM 703 C CA . GLU A 1 89 ? -3.156 -7.459 15.296 1.00 83.25 89 GLU A CA 1
ATOM 704 C C . GLU A 1 89 ? -4.229 -8.471 15.703 1.00 83.25 89 GLU A C 1
ATOM 706 O O . GLU A 1 89 ? -4.273 -8.938 16.840 1.00 83.25 89 GLU A O 1
ATOM 711 N N . ASP A 1 90 ? -5.111 -8.801 14.769 1.00 85.25 90 ASP A N 1
ATOM 712 C CA . ASP A 1 90 ? -6.036 -9.924 14.877 1.00 85.25 90 ASP A CA 1
ATOM 713 C C . ASP A 1 90 ? -5.514 -11.081 14.016 1.00 85.25 90 ASP A C 1
ATOM 715 O O . ASP A 1 90 ? -5.041 -10.869 12.900 1.00 85.25 90 ASP A O 1
ATOM 719 N N . ALA A 1 91 ? -5.617 -12.315 14.511 1.00 83.69 91 ALA A N 1
ATOM 720 C CA . ALA A 1 91 ? -5.045 -13.484 13.840 1.00 83.69 91 ALA A CA 1
ATOM 721 C C . ALA A 1 91 ? -5.630 -13.755 12.439 1.00 83.69 91 ALA A C 1
ATOM 723 O O . ALA A 1 91 ? -4.959 -14.361 11.604 1.00 83.69 91 ALA A O 1
ATOM 724 N N . ALA A 1 92 ? -6.870 -13.335 12.172 1.00 83.56 92 ALA A N 1
ATOM 725 C CA . ALA A 1 92 ? -7.532 -13.535 10.887 1.00 83.56 92 ALA A CA 1
ATOM 726 C C . ALA A 1 92 ? -7.587 -12.240 10.062 1.00 83.56 92 ALA A C 1
ATOM 728 O O . ALA A 1 92 ? -7.307 -12.252 8.860 1.00 83.56 92 ALA A O 1
ATOM 729 N N . ALA A 1 93 ? -7.915 -11.111 10.694 1.00 80.81 93 ALA A N 1
ATOM 730 C CA . ALA A 1 93 ? -8.044 -9.828 10.008 1.00 80.81 93 ALA A CA 1
ATOM 731 C C . ALA A 1 93 ? -6.690 -9.139 9.753 1.00 80.81 93 ALA A C 1
ATOM 733 O O . ALA A 1 93 ? -6.578 -8.377 8.794 1.00 80.81 93 ALA A O 1
ATOM 734 N N . GLY A 1 94 ? -5.646 -9.465 10.518 1.00 85.00 94 GLY A N 1
ATOM 735 C CA . GLY A 1 94 ? -4.316 -8.863 10.423 1.00 85.00 94 GLY A CA 1
ATOM 736 C C . GLY A 1 94 ? -4.181 -7.582 11.252 1.00 85.00 94 GLY A C 1
ATOM 737 O O . GLY A 1 94 ? -4.856 -7.405 12.267 1.00 85.00 94 GLY A O 1
ATOM 738 N N . MET A 1 95 ? -3.282 -6.687 10.831 1.00 84.81 95 MET A N 1
ATOM 739 C CA . MET A 1 95 ? -2.997 -5.435 11.539 1.00 84.81 95 MET A CA 1
ATOM 740 C C . MET A 1 95 ? -4.210 -4.494 11.529 1.00 84.81 95 MET A C 1
ATOM 742 O O . MET A 1 95 ? -4.756 -4.165 10.478 1.00 84.81 95 MET A O 1
ATOM 746 N N . VAL A 1 96 ? -4.590 -4.006 12.706 1.00 85.38 96 VAL A N 1
ATOM 747 C CA . VAL A 1 96 ? -5.705 -3.085 12.920 1.00 85.38 96 VAL A CA 1
ATOM 748 C C . VAL A 1 96 ? -5.156 -1.722 13.326 1.00 85.38 96 VAL A C 1
ATOM 750 O O . VAL A 1 96 ? -4.371 -1.598 14.268 1.00 85.38 96 VAL A O 1
ATOM 753 N N . GLY A 1 97 ? -5.600 -0.670 12.643 1.00 86.50 97 GLY A N 1
ATOM 754 C CA . GLY A 1 97 ? -5.187 0.700 12.926 1.00 86.50 97 GLY A CA 1
ATOM 755 C C . GLY A 1 97 ? -6.207 1.733 12.470 1.00 86.50 97 GLY A C 1
ATOM 756 O O . GLY A 1 97 ? -7.257 1.404 11.918 1.00 86.50 97 GLY A O 1
ATOM 757 N N . THR A 1 98 ? -5.903 3.003 12.715 1.00 86.44 98 THR A N 1
ATOM 758 C CA . THR A 1 98 ? -6.738 4.118 12.255 1.00 86.44 98 THR A CA 1
ATOM 759 C C . THR A 1 98 ? -6.509 4.397 10.776 1.00 86.44 98 THR A C 1
ATOM 761 O O . THR A 1 98 ? -5.374 4.338 10.297 1.00 86.44 98 THR A O 1
ATOM 764 N N . ILE A 1 99 ? -7.562 4.806 10.077 1.00 86.69 99 ILE A N 1
ATOM 765 C CA . ILE A 1 99 ? -7.502 5.166 8.663 1.00 86.69 99 ILE A CA 1
ATOM 766 C C . ILE A 1 99 ? -8.085 6.558 8.434 1.00 86.69 99 ILE A C 1
ATOM 768 O O . ILE A 1 99 ? -9.081 6.939 9.042 1.00 86.69 99 ILE A O 1
ATOM 772 N N . ASN A 1 100 ? -7.445 7.314 7.553 1.00 88.31 100 ASN A N 1
ATOM 773 C CA . ASN A 1 100 ? -7.899 8.602 7.049 1.00 88.31 100 ASN A CA 1
ATOM 774 C C . ASN A 1 100 ? -7.540 8.715 5.560 1.00 88.31 100 ASN A C 1
ATOM 776 O O . ASN A 1 100 ? -6.962 7.795 4.969 1.00 88.31 100 ASN A O 1
ATOM 780 N N . GLN A 1 101 ? -7.883 9.842 4.943 1.00 88.81 101 GLN A N 1
ATOM 781 C CA . GLN A 1 101 ? -7.642 10.055 3.521 1.00 88.81 101 GLN A CA 1
ATOM 782 C C . GLN A 1 101 ? -6.143 10.074 3.178 1.00 88.81 101 GLN A C 1
ATOM 784 O O . GLN A 1 101 ? -5.734 9.536 2.151 1.00 88.81 101 GLN A O 1
ATOM 789 N N . GLU A 1 102 ? -5.296 10.615 4.051 1.00 89.00 102 GLU A N 1
ATOM 790 C CA . GLU A 1 102 ? -3.851 10.653 3.837 1.00 89.00 102 GLU A CA 1
ATOM 791 C C . GLU A 1 102 ? -3.237 9.252 3.807 1.00 89.00 102 GLU A C 1
ATOM 793 O O . GLU A 1 102 ? -2.369 8.988 2.972 1.00 89.00 102 GLU A O 1
ATOM 798 N N . ILE A 1 103 ? -3.696 8.350 4.680 1.00 87.25 103 ILE A N 1
ATOM 799 C CA . ILE A 1 103 ? -3.287 6.941 4.692 1.00 87.25 103 ILE A CA 1
ATOM 800 C C . ILE A 1 103 ? -3.812 6.213 3.454 1.00 87.25 103 ILE A C 1
ATOM 802 O O . ILE A 1 103 ? -3.052 5.459 2.855 1.00 87.25 103 ILE A O 1
ATOM 806 N N . MET A 1 104 ? -5.051 6.471 3.020 1.00 87.81 104 MET A N 1
ATOM 807 C CA . MET A 1 104 ? -5.587 5.891 1.779 1.00 87.81 104 MET A CA 1
ATOM 808 C C . MET A 1 104 ? -4.719 6.261 0.571 1.00 87.81 104 MET A C 1
ATOM 810 O O . MET A 1 104 ? -4.275 5.392 -0.175 1.00 87.81 104 MET A O 1
ATOM 814 N N . GLU A 1 105 ? -4.405 7.545 0.409 1.00 89.00 105 GLU A N 1
ATOM 815 C CA . GLU A 1 105 ? -3.612 8.024 -0.724 1.00 89.00 105 GLU A CA 1
ATOM 816 C C . GLU A 1 105 ? -2.145 7.572 -0.645 1.00 89.00 105 GLU A C 1
ATOM 818 O O . GLU A 1 105 ? -1.534 7.219 -1.656 1.00 89.00 105 GLU A O 1
ATOM 823 N N . THR A 1 106 ? -1.568 7.550 0.558 1.00 85.69 106 THR A N 1
ATOM 824 C CA . THR A 1 106 ? -0.183 7.109 0.778 1.00 85.69 106 THR A CA 1
ATOM 825 C C . THR A 1 106 ? -0.037 5.596 0.622 1.00 85.69 106 THR A C 1
ATOM 827 O O . THR A 1 106 ? 0.958 5.133 0.068 1.00 85.69 106 THR A O 1
ATOM 830 N N . GLY A 1 107 ? -1.032 4.825 1.056 1.00 84.31 107 GLY A N 1
ATOM 831 C CA . GLY A 1 107 ? -1.108 3.376 0.883 1.00 84.31 107 GLY A CA 1
ATOM 832 C C . GLY A 1 107 ? -1.547 2.940 -0.515 1.00 84.31 107 GLY A C 1
ATOM 833 O O . GLY A 1 107 ? -1.521 1.751 -0.798 1.00 84.31 107 GLY A O 1
ATOM 834 N N . ASN A 1 108 ? -1.916 3.880 -1.396 1.00 86.88 108 ASN A N 1
ATOM 835 C CA . ASN A 1 108 ? -2.521 3.595 -2.702 1.00 86.88 108 ASN A CA 1
ATOM 836 C C . ASN A 1 108 ? -3.755 2.672 -2.600 1.00 86.88 108 ASN A C 1
ATOM 838 O O . ASN A 1 108 ? -3.973 1.783 -3.424 1.00 86.88 108 ASN A O 1
ATOM 842 N N . LEU A 1 109 ? -4.558 2.888 -1.559 1.00 87.50 109 LEU A N 1
ATOM 843 C CA . LEU A 1 109 ? -5.766 2.126 -1.278 1.00 87.50 109 LEU A CA 1
ATOM 844 C C . LEU A 1 109 ? -6.950 2.739 -2.022 1.00 87.50 109 LEU A C 1
ATOM 846 O O . LEU A 1 109 ? -7.116 3.958 -2.057 1.00 87.50 109 LEU A O 1
ATOM 850 N N . THR A 1 110 ? -7.808 1.887 -2.574 1.00 89.19 110 THR A N 1
ATOM 851 C CA . THR A 1 110 ? -9.037 2.300 -3.252 1.00 89.19 110 THR A CA 1
ATOM 852 C C . THR A 1 110 ? -10.240 1.750 -2.510 1.00 89.19 110 THR A C 1
ATOM 854 O O . THR A 1 110 ? -10.293 0.585 -2.122 1.00 89.19 110 THR A O 1
ATOM 857 N N . LEU A 1 111 ? -11.239 2.596 -2.288 1.00 87.75 111 LEU A N 1
ATOM 858 C CA . LEU A 1 111 ? -12.480 2.141 -1.689 1.00 87.75 111 LEU A CA 1
ATOM 859 C C . LEU A 1 111 ? -13.272 1.343 -2.729 1.00 87.75 111 LEU A C 1
ATOM 861 O O . LEU A 1 111 ? -13.665 1.894 -3.754 1.00 87.75 111 LEU A O 1
ATOM 865 N N . VAL A 1 112 ? -13.499 0.058 -2.466 1.00 88.31 112 VAL A N 1
ATOM 866 C CA . VAL A 1 112 ? -14.265 -0.797 -3.383 1.00 88.31 112 VAL A CA 1
ATOM 867 C C . VAL A 1 112 ? -15.755 -0.724 -3.054 1.00 88.31 112 VAL A C 1
ATOM 869 O O . VAL A 1 112 ? -16.577 -0.683 -3.966 1.00 88.31 112 VAL A O 1
ATOM 872 N N . GLN A 1 113 ? -16.124 -0.652 -1.767 1.00 85.38 113 GLN A N 1
ATOM 873 C CA . GLN A 1 113 ? -17.526 -0.555 -1.359 1.00 85.38 113 GLN A CA 1
ATOM 874 C C . GLN A 1 113 ? -17.702 0.148 -0.002 1.00 85.38 113 GLN A C 1
ATOM 876 O O . GLN A 1 113 ? -16.972 -0.091 0.959 1.00 85.38 113 GLN A O 1
ATOM 881 N N . GLY A 1 114 ? -18.742 0.977 0.115 1.00 87.94 114 GLY A N 1
ATOM 882 C CA . GLY A 1 114 ? -19.098 1.662 1.361 1.00 87.94 114 GLY A CA 1
ATOM 883 C C . GLY A 1 114 ? -18.486 3.059 1.471 1.00 87.94 114 GLY A C 1
ATOM 884 O O . GLY A 1 114 ? -18.551 3.831 0.521 1.00 87.94 114 GLY A O 1
ATOM 885 N N . ARG A 1 115 ? -17.951 3.397 2.650 1.00 88.81 115 ARG A N 1
ATOM 886 C CA . ARG A 1 115 ? -17.289 4.675 2.977 1.00 88.81 115 ARG A CA 1
ATOM 887 C C . ARG A 1 115 ? -16.270 4.473 4.100 1.00 88.81 115 ARG A C 1
ATOM 889 O O . ARG A 1 115 ? -16.267 3.415 4.728 1.00 88.81 115 ARG A O 1
ATOM 896 N N . LEU A 1 116 ? -15.443 5.482 4.372 1.00 88.00 116 LEU A N 1
ATOM 897 C CA . LEU A 1 116 ? -14.570 5.472 5.548 1.00 88.00 116 LEU A CA 1
ATOM 898 C C . LEU A 1 116 ? -15.393 5.385 6.856 1.00 88.00 116 LEU A C 1
ATOM 900 O O . LEU A 1 116 ? -16.551 5.822 6.872 1.00 88.00 116 LEU A O 1
ATOM 904 N N . PRO A 1 117 ? -14.829 4.813 7.938 1.00 87.50 117 PRO A N 1
ATOM 905 C CA . PRO A 1 117 ? -15.459 4.799 9.257 1.00 87.50 117 PRO A CA 1
ATOM 906 C C . PRO A 1 117 ? -15.675 6.225 9.783 1.00 87.50 117 PRO A C 1
ATOM 908 O O . PRO A 1 117 ? -14.738 7.017 9.813 1.00 87.50 117 PRO A O 1
ATOM 911 N N . GLU A 1 118 ? -16.900 6.542 10.199 1.00 85.25 118 GLU A N 1
ATOM 912 C CA . GLU A 1 118 ? -17.281 7.861 10.745 1.00 85.25 118 GLU A CA 1
ATOM 913 C C . GLU A 1 118 ? -17.852 7.745 12.161 1.00 85.25 118 GLU A C 1
ATOM 915 O O . GLU A 1 118 ? -17.701 8.659 12.969 1.00 85.25 118 GLU A O 1
ATOM 920 N N . ALA A 1 119 ? -18.513 6.624 12.461 1.00 81.75 119 ALA A N 1
ATOM 921 C CA . ALA A 1 119 ? -19.090 6.349 13.768 1.00 81.75 119 ALA A CA 1
ATOM 922 C C . ALA A 1 119 ? -18.242 5.352 14.565 1.00 81.75 119 ALA A C 1
ATOM 924 O O . ALA A 1 119 ? -17.477 4.557 14.012 1.00 81.75 119 ALA A O 1
ATOM 925 N N . GLU A 1 120 ? -18.428 5.362 15.885 1.00 79.81 120 GLU A N 1
ATOM 926 C CA . GLU A 1 120 ? -17.885 4.320 16.749 1.00 79.81 120 GLU A CA 1
ATOM 927 C C . GLU A 1 120 ? -18.347 2.936 16.287 1.00 79.81 120 GLU A C 1
ATOM 929 O O . GLU A 1 120 ? -19.470 2.744 15.813 1.00 79.81 120 GLU A O 1
ATOM 934 N N . ASN A 1 121 ? -17.474 1.952 16.471 1.00 82.62 121 ASN A N 1
ATOM 935 C CA . ASN A 1 121 ? -17.693 0.577 16.047 1.00 82.62 121 ASN A CA 1
ATOM 936 C C . ASN A 1 121 ? -17.871 0.395 14.530 1.00 82.62 121 ASN A C 1
ATOM 938 O O . ASN A 1 121 ? -18.473 -0.587 14.107 1.00 82.62 121 ASN A O 1
ATOM 942 N N . GLU A 1 122 ? -17.351 1.297 13.699 1.00 84.38 122 GLU A N 1
ATOM 943 C CA . GLU A 1 122 ? -17.175 1.062 12.263 1.00 84.38 122 GLU A CA 1
ATOM 944 C C . GLU A 1 122 ? -15.713 0.701 11.961 1.00 84.38 122 GLU A C 1
ATOM 946 O O . GLU A 1 122 ? -14.791 1.233 12.576 1.00 84.38 122 GLU A O 1
ATOM 951 N N . ILE A 1 123 ? -15.485 -0.202 11.007 1.00 88.62 123 ILE A N 1
ATOM 952 C CA . ILE A 1 123 ? -14.135 -0.576 10.559 1.00 88.62 123 ILE A CA 1
ATOM 953 C C . ILE A 1 123 ? -14.062 -0.586 9.042 1.00 88.62 123 ILE A C 1
ATOM 955 O O . ILE A 1 123 ? -15.029 -0.951 8.382 1.00 88.62 123 ILE A O 1
ATOM 959 N N . LEU A 1 124 ? -12.912 -0.205 8.492 1.00 90.94 124 LEU A N 1
ATOM 960 C CA . LEU A 1 124 ? -12.584 -0.474 7.100 1.00 90.94 124 LEU A CA 1
ATOM 961 C C . LEU A 1 124 ? -11.800 -1.788 7.025 1.00 90.94 124 LEU A C 1
ATOM 963 O O . LEU A 1 124 ? -10.780 -1.931 7.693 1.00 90.94 124 LEU A O 1
ATOM 967 N N . LEU A 1 125 ? -12.288 -2.735 6.236 1.00 89.06 125 LEU A N 1
ATOM 968 C CA . LEU A 1 125 ? -11.717 -4.057 6.049 1.00 89.06 125 LEU A CA 1
ATOM 969 C C . LEU A 1 125 ? -11.087 -4.142 4.661 1.00 89.06 125 LEU A C 1
ATOM 971 O O . LEU A 1 125 ? -11.721 -3.802 3.660 1.00 89.06 125 LEU A O 1
ATOM 975 N N . GLU A 1 126 ? -9.846 -4.607 4.621 1.00 88.31 126 GLU A N 1
ATOM 976 C CA . GLU A 1 126 ? -9.151 -4.893 3.373 1.00 88.31 126 GLU A CA 1
ATOM 977 C C . GLU A 1 126 ? -9.786 -6.106 2.673 1.00 88.31 126 GLU A C 1
ATOM 979 O O . GLU A 1 126 ? -10.202 -7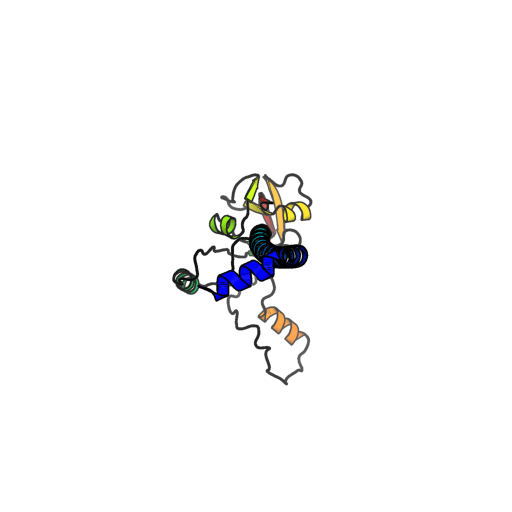.059 3.334 1.00 88.31 126 GLU A O 1
ATOM 984 N 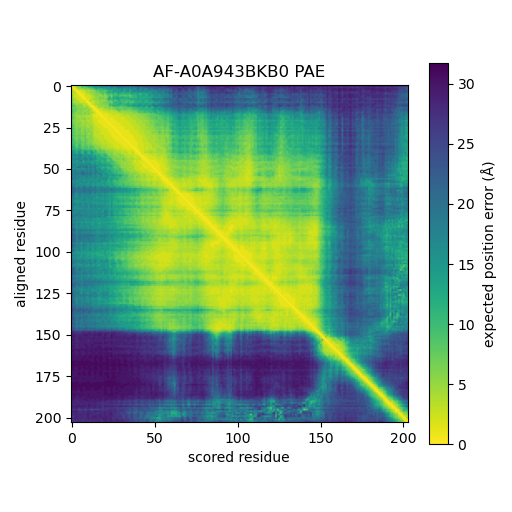N . ALA A 1 127 ? -9.790 -6.104 1.341 1.00 86.25 127 ALA A N 1
ATOM 985 C CA . ALA A 1 127 ? -10.239 -7.209 0.498 1.00 86.25 127 ALA A CA 1
ATOM 986 C C . ALA A 1 127 ? -9.704 -8.566 0.956 1.00 86.25 127 ALA A C 1
ATOM 988 O O . ALA A 1 127 ? -10.470 -9.474 1.268 1.00 86.25 127 ALA A O 1
ATOM 989 N N . SER A 1 128 ? -8.384 -8.658 1.121 1.00 84.56 128 SER A N 1
ATOM 990 C CA . SER A 1 128 ? -7.750 -9.905 1.537 1.00 84.56 128 SER A CA 1
ATOM 991 C C . SER A 1 128 ? -8.149 -10.329 2.957 1.00 84.56 128 SER A C 1
ATOM 993 O O . SER A 1 128 ? -8.187 -11.521 3.256 1.00 84.56 128 SER A O 1
ATOM 995 N N . ALA A 1 129 ? -8.463 -9.379 3.844 1.00 87.50 129 ALA A N 1
ATOM 996 C CA . ALA A 1 129 ? -8.944 -9.672 5.189 1.00 87.50 129 ALA A CA 1
ATOM 997 C C . ALA A 1 129 ? -10.393 -10.181 5.175 1.00 87.50 129 ALA A C 1
ATOM 999 O O . ALA A 1 129 ? -10.716 -11.095 5.929 1.00 87.50 129 ALA A O 1
ATOM 1000 N N . ALA A 1 130 ? -11.249 -9.645 4.300 1.00 86.88 130 ALA A N 1
ATOM 1001 C CA . ALA A 1 130 ? -12.598 -10.168 4.089 1.00 86.88 130 ALA A CA 1
ATOM 1002 C C . ALA A 1 130 ? -12.566 -11.614 3.575 1.00 86.88 130 ALA A C 1
ATOM 1004 O O . ALA A 1 130 ? -13.273 -12.462 4.120 1.00 86.88 130 ALA A O 1
ATOM 1005 N N . ASP A 1 131 ? -11.681 -11.906 2.617 1.00 87.50 131 ASP A N 1
ATOM 1006 C CA . ASP A 1 131 ? -11.484 -13.256 2.083 1.00 87.50 131 ASP A CA 1
ATOM 1007 C C . ASP A 1 131 ? -11.001 -14.228 3.170 1.00 87.50 131 ASP A C 1
ATOM 1009 O O . ASP A 1 131 ? -11.554 -15.318 3.325 1.00 87.50 131 ASP A O 1
ATOM 1013 N N . ARG A 1 132 ? -10.016 -13.824 3.992 1.00 88.31 132 ARG A N 1
ATOM 1014 C CA . ARG A 1 132 ? -9.532 -14.632 5.133 1.00 88.31 132 ARG A CA 1
ATOM 1015 C C . ARG A 1 132 ? -10.618 -14.901 6.174 1.00 88.31 132 ARG A C 1
ATOM 1017 O O . ARG A 1 132 ? -10.602 -15.951 6.812 1.00 88.31 132 ARG A O 1
ATOM 1024 N N . LEU A 1 133 ? -11.549 -13.966 6.346 1.00 86.44 133 LEU A N 1
ATOM 1025 C CA . LEU A 1 133 ? -12.694 -14.101 7.246 1.00 86.44 133 LEU A CA 1
ATOM 1026 C C . LEU A 1 133 ? -13.880 -14.849 6.607 1.00 86.44 133 LEU A C 1
ATOM 1028 O O . LEU A 1 133 ? -14.867 -15.099 7.298 1.00 86.44 133 LEU A O 1
ATOM 1032 N N . GLY A 1 134 ? -13.803 -15.209 5.320 1.00 89.44 134 GLY A N 1
ATOM 1033 C CA . GLY A 1 134 ? -14.877 -15.891 4.593 1.00 89.44 134 GLY A CA 1
ATOM 1034 C C . GLY A 1 134 ? -16.126 -15.024 4.399 1.00 89.44 134 GLY A C 1
ATOM 1035 O O . GLY A 1 134 ? -17.247 -15.513 4.545 1.00 89.44 134 GLY A O 1
ATOM 1036 N N . LEU A 1 135 ? -15.951 -13.721 4.145 1.00 87.31 135 LEU A N 1
ATOM 1037 C CA . LEU A 1 135 ? -17.043 -12.751 4.026 1.00 87.31 135 LEU A CA 1
ATOM 1038 C C . LEU A 1 135 ? -17.273 -12.319 2.568 1.00 87.31 135 LEU A C 1
ATOM 1040 O O . LEU A 1 135 ? -16.611 -11.406 2.092 1.00 87.31 135 LEU A O 1
ATOM 1044 N N . ASP A 1 136 ? -18.293 -12.877 1.908 1.00 84.94 136 ASP A N 1
ATOM 1045 C CA . ASP A 1 136 ? -18.621 -12.535 0.505 1.00 84.94 136 ASP A CA 1
ATOM 1046 C C . ASP A 1 136 ? -19.256 -11.137 0.316 1.00 84.94 136 ASP A C 1
ATOM 1048 O O . ASP A 1 136 ? -19.173 -10.539 -0.751 1.00 84.94 136 ASP A O 1
ATOM 1052 N N . ASP A 1 137 ? -19.911 -10.607 1.355 1.00 85.44 137 ASP A N 1
ATOM 1053 C CA . ASP A 1 137 ? -20.501 -9.255 1.376 1.00 85.44 137 ASP A CA 1
ATOM 1054 C C . ASP A 1 137 ? -20.310 -8.663 2.776 1.00 85.44 137 ASP A C 1
ATOM 1056 O O . ASP A 1 137 ? -21.153 -8.877 3.656 1.00 85.44 137 ASP A O 1
ATOM 1060 N N . PRO A 1 138 ? -19.147 -8.056 3.062 1.00 84.81 138 PRO A N 1
ATOM 1061 C CA . PRO A 1 138 ? -18.796 -7.631 4.412 1.00 84.81 138 PRO A CA 1
ATOM 1062 C C . PRO A 1 138 ? -19.506 -6.338 4.837 1.00 84.81 138 PRO A C 1
ATOM 1064 O O . PRO A 1 138 ? -19.518 -6.014 6.027 1.00 84.81 138 PRO A O 1
ATOM 1067 N N . VAL A 1 139 ? -20.091 -5.564 3.918 1.00 87.94 139 VAL A N 1
ATOM 1068 C CA . VAL A 1 139 ? -20.621 -4.237 4.256 1.00 87.94 139 VAL A CA 1
ATOM 1069 C C . VAL A 1 139 ? -21.855 -4.348 5.151 1.00 87.94 139 VAL A C 1
ATOM 1071 O O . VAL A 1 139 ? -22.839 -5.003 4.830 1.00 87.94 139 VAL A O 1
ATOM 1074 N N . GLY A 1 140 ? -21.814 -3.675 6.303 1.00 84.81 140 GLY A N 1
ATOM 1075 C CA . GLY A 1 140 ? -22.923 -3.661 7.263 1.00 84.81 140 GLY A CA 1
ATOM 1076 C C . GLY A 1 140 ? -23.020 -4.900 8.159 1.00 84.81 140 GLY A C 1
ATOM 1077 O O . GLY A 1 140 ? -23.829 -4.899 9.089 1.00 84.81 140 GLY A O 1
ATOM 1078 N N . LYS A 1 141 ? -22.175 -5.917 7.945 1.00 83.00 141 LYS A N 1
ATOM 1079 C CA . LYS A 1 141 ? -22.052 -7.067 8.846 1.00 83.00 141 LYS A CA 1
ATOM 1080 C C . LYS A 1 141 ? -21.254 -6.705 10.092 1.00 83.00 141 LYS A C 1
ATOM 1082 O O . LYS A 1 141 ? -20.373 -5.848 10.057 1.00 83.00 141 LYS A O 1
ATOM 1087 N N . SER A 1 142 ? -21.576 -7.376 11.193 1.00 84.69 142 SER A N 1
ATOM 1088 C CA . SER A 1 142 ? -20.818 -7.283 12.437 1.00 84.69 142 SER A CA 1
ATOM 1089 C C . SER A 1 142 ? -19.775 -8.388 12.502 1.00 84.69 142 SER A C 1
ATOM 1091 O O . SER A 1 142 ? -20.113 -9.563 12.374 1.00 84.69 142 SER A O 1
ATOM 1093 N N . ILE A 1 143 ? -18.526 -8.004 12.743 1.00 83.75 143 ILE A N 1
ATOM 1094 C CA . ILE A 1 143 ? -17.409 -8.920 12.965 1.00 83.75 143 ILE A CA 1
ATOM 1095 C C . ILE A 1 143 ? -16.887 -8.754 14.390 1.00 83.75 143 ILE A C 1
ATOM 1097 O O . ILE A 1 143 ? -16.870 -7.646 14.930 1.00 83.75 143 ILE A O 1
ATOM 1101 N N . GLY A 1 144 ? -16.499 -9.866 15.013 1.00 83.56 144 GLY A N 1
ATOM 1102 C CA . GLY A 1 144 ? -15.810 -9.861 16.297 1.00 83.56 144 GLY A CA 1
ATOM 1103 C C . GLY A 1 144 ? -14.316 -9.996 16.062 1.00 83.56 144 GLY A C 1
ATOM 1104 O O . GLY A 1 144 ? -13.889 -11.042 15.585 1.00 83.56 144 GLY A O 1
ATOM 1105 N N . LEU A 1 145 ? -13.547 -8.966 16.403 1.00 81.56 145 LEU A N 1
ATOM 1106 C CA . LEU A 1 145 ? -12.087 -9.010 16.329 1.00 81.56 145 LEU A CA 1
ATOM 1107 C C . LEU A 1 145 ? -11.495 -9.180 17.724 1.00 81.56 145 LEU A C 1
ATOM 1109 O O . LEU A 1 145 ? -11.977 -8.573 18.686 1.00 81.56 145 LEU A O 1
ATOM 1113 N N . THR A 1 146 ? -10.450 -9.996 17.819 1.00 83.25 146 THR A N 1
ATOM 1114 C CA . THR A 1 146 ? -9.622 -10.136 19.016 1.00 83.25 146 THR A CA 1
ATOM 1115 C C . THR A 1 146 ? -8.283 -9.483 18.730 1.00 83.25 146 THR A C 1
ATOM 1117 O O . THR A 1 146 ? -7.410 -10.062 18.093 1.00 83.25 146 THR A O 1
ATOM 1120 N N . ILE A 1 147 ? -8.137 -8.246 19.193 1.00 79.56 147 ILE A N 1
ATOM 1121 C CA . ILE A 1 147 ? -6.932 -7.462 18.936 1.00 79.56 147 ILE A CA 1
ATOM 1122 C C . ILE A 1 147 ? -5.881 -7.816 19.988 1.00 79.56 147 ILE A C 1
ATOM 1124 O O . ILE A 1 147 ? -6.033 -7.497 21.171 1.00 79.56 147 ILE A O 1
ATOM 1128 N N . HIS A 1 148 ? -4.804 -8.451 19.544 1.00 76.94 148 HIS A N 1
ATOM 1129 C CA . HIS A 1 148 ? -3.599 -8.691 20.322 1.00 76.94 148 HIS A CA 1
ATOM 1130 C C . HIS A 1 148 ? -2.586 -7.595 20.001 1.00 76.94 148 HIS A C 1
ATOM 1132 O O . HIS A 1 148 ? -2.268 -7.360 18.840 1.00 76.94 148 HIS A O 1
ATOM 1138 N N . ARG A 1 149 ? -2.042 -6.902 21.003 1.00 65.69 149 ARG A N 1
ATOM 1139 C CA . ARG A 1 149 ? -0.861 -6.070 20.739 1.00 65.69 149 ARG A CA 1
ATOM 1140 C C . ARG A 1 149 ? 0.358 -6.989 20.643 1.00 65.69 149 ARG A C 1
ATOM 1142 O O . ARG A 1 149 ? 0.489 -7.855 21.510 1.00 65.69 149 ARG A O 1
ATOM 1149 N N . PRO A 1 150 ? 1.225 -6.834 19.628 1.00 52.19 150 PRO A N 1
ATOM 1150 C CA . PRO A 1 150 ? 2.476 -7.576 19.592 1.00 52.19 150 PRO A CA 1
ATOM 1151 C C . PRO A 1 150 ? 3.293 -7.263 20.852 1.00 52.19 150 PRO A C 1
ATOM 1153 O O . PRO A 1 150 ? 3.326 -6.117 21.306 1.00 52.19 150 PRO A O 1
ATOM 1156 N N . LEU A 1 151 ? 3.904 -8.304 21.423 1.00 43.53 151 LEU A N 1
ATOM 1157 C CA . LEU A 1 151 ? 4.783 -8.209 22.589 1.00 43.53 151 LEU A CA 1
ATOM 1158 C C . LEU A 1 151 ? 5.939 -7.251 22.277 1.00 43.53 151 LEU A C 1
ATOM 1160 O O . LEU A 1 151 ? 6.567 -7.347 21.218 1.00 43.53 151 LEU A O 1
ATOM 1164 N N . ILE A 1 152 ? 6.193 -6.314 23.188 1.00 51.56 152 ILE A N 1
ATOM 1165 C CA . ILE A 1 152 ? 7.277 -5.333 23.064 1.00 51.56 152 ILE A CA 1
ATOM 1166 C C . ILE A 1 152 ? 8.613 -6.075 23.248 1.00 51.56 152 ILE A C 1
ATOM 1168 O O . ILE A 1 152 ? 8.659 -7.132 23.874 1.00 51.56 152 ILE A O 1
ATOM 1172 N N . VAL A 1 153 ? 9.718 -5.556 22.701 1.00 44.06 153 VAL A N 1
ATOM 1173 C CA . VAL A 1 153 ? 11.054 -6.165 22.866 1.00 44.06 153 VAL A CA 1
ATOM 1174 C C . VAL A 1 153 ? 11.383 -6.410 24.348 1.00 44.06 153 VAL A C 1
ATOM 1176 O O . VAL A 1 153 ? 11.930 -7.460 24.663 1.00 44.06 153 VAL A O 1
ATOM 1179 N N . GLU A 1 154 ? 10.970 -5.527 25.264 1.00 43.81 154 GLU A N 1
ATOM 1180 C CA . GLU A 1 154 ? 11.033 -5.757 26.717 1.00 43.81 154 GLU A CA 1
ATOM 1181 C C . GLU A 1 154 ? 10.272 -7.011 27.192 1.00 43.81 154 GLU A C 1
ATOM 1183 O O . GLU A 1 154 ? 10.778 -7.742 28.042 1.00 43.81 154 GLU A O 1
ATOM 1188 N N . ASP A 1 155 ? 9.079 -7.291 26.657 1.00 43.88 155 ASP A N 1
ATOM 1189 C CA . ASP A 1 155 ? 8.296 -8.487 27.010 1.00 43.88 155 ASP A CA 1
ATOM 1190 C C . ASP A 1 155 ? 8.972 -9.766 26.485 1.00 43.88 155 ASP A C 1
ATOM 1192 O O . ASP A 1 155 ? 8.945 -10.817 27.128 1.00 43.88 155 ASP A O 1
ATOM 1196 N N . LEU A 1 156 ? 9.633 -9.678 25.325 1.00 43.72 156 LEU A N 1
ATOM 1197 C CA . LEU A 1 156 ? 10.475 -10.757 24.812 1.00 43.72 156 LEU A CA 1
ATOM 1198 C C . LEU A 1 156 ? 11.707 -10.947 25.704 1.00 43.72 156 LEU A C 1
ATOM 1200 O O . LEU A 1 156 ? 11.907 -12.048 26.197 1.00 43.72 156 LEU A O 1
ATOM 1204 N N . VAL A 1 157 ? 12.479 -9.902 26.003 1.00 48.53 157 VAL A N 1
ATOM 1205 C CA . VAL A 1 157 ? 13.675 -9.999 26.863 1.00 48.53 157 VAL A CA 1
ATOM 1206 C C . VAL A 1 157 ? 13.330 -10.547 28.250 1.00 48.53 157 VAL A C 1
ATOM 1208 O O . VAL A 1 157 ? 13.979 -11.482 28.705 1.00 48.53 157 VAL A O 1
ATOM 1211 N N . SER A 1 158 ? 12.258 -10.066 28.880 1.00 49.03 158 SER A N 1
ATOM 1212 C CA . SER A 1 158 ? 11.819 -10.556 30.194 1.00 49.03 158 SER A CA 1
ATOM 1213 C C . SER A 1 158 ? 11.331 -12.008 30.163 1.00 49.03 158 SER A C 1
ATOM 1215 O O . SER A 1 158 ? 11.657 -12.775 31.067 1.00 49.03 158 SER A O 1
ATOM 1217 N N . SER A 1 159 ? 10.619 -12.435 29.112 1.00 49.03 159 SER A N 1
ATOM 1218 C CA . SER A 1 159 ? 10.250 -13.852 28.945 1.00 49.03 159 SER A CA 1
ATOM 1219 C C . SER A 1 159 ? 11.468 -14.763 28.723 1.00 49.03 159 SER A C 1
ATOM 1221 O O . SER A 1 159 ? 11.480 -15.898 29.202 1.00 49.03 159 SER A O 1
ATOM 1223 N N . TRP A 1 160 ? 12.513 -14.258 28.058 1.00 48.16 160 TRP A N 1
ATOM 1224 C CA . TRP A 1 160 ? 13.769 -14.973 27.826 1.00 48.16 160 TRP A CA 1
ATOM 1225 C C . TRP A 1 160 ? 14.629 -15.049 29.099 1.00 48.16 160 TRP A C 1
ATOM 1227 O O . TRP A 1 160 ? 15.155 -16.117 29.409 1.00 48.16 160 TRP A O 1
ATOM 1237 N N . GLU A 1 161 ? 14.703 -13.973 29.887 1.00 51.06 161 GLU A N 1
ATOM 1238 C CA . GLU A 1 161 ? 15.364 -13.944 31.204 1.00 51.06 161 GLU A CA 1
ATOM 1239 C C . GLU A 1 161 ? 14.690 -14.894 32.206 1.00 51.06 161 GLU A C 1
ATOM 1241 O O . GLU A 1 161 ? 15.360 -15.558 32.997 1.00 51.06 161 GLU A O 1
ATOM 1246 N N . GLN A 1 162 ? 13.362 -15.032 32.138 1.00 57.06 162 GLN A N 1
ATOM 1247 C CA . GLN A 1 162 ? 12.613 -15.965 32.982 1.00 57.06 162 GLN A CA 1
ATOM 1248 C C . GLN A 1 162 ? 12.856 -17.439 32.612 1.00 57.06 162 GLN A C 1
ATOM 1250 O O . GLN A 1 162 ? 12.697 -18.320 33.460 1.00 57.06 162 GLN A O 1
ATOM 1255 N N . GLN A 1 163 ? 13.239 -17.716 31.361 1.00 52.81 163 GLN A N 1
ATOM 1256 C CA . GLN A 1 163 ? 13.553 -19.060 30.867 1.00 52.81 163 GLN A CA 1
ATOM 1257 C C . GLN A 1 163 ? 15.028 -19.453 31.027 1.00 52.81 163 GLN A C 1
ATOM 1259 O O . GLN A 1 163 ? 15.319 -20.650 31.037 1.00 52.81 163 GLN A O 1
ATOM 1264 N N . MET A 1 164 ? 15.955 -18.498 31.170 1.00 50.00 164 MET A N 1
ATOM 1265 C CA . MET A 1 164 ? 17.393 -18.773 31.293 1.00 50.00 164 MET A CA 1
ATOM 1266 C C . MET A 1 164 ? 18.066 -17.847 32.322 1.00 50.00 164 MET A C 1
ATOM 1268 O O . MET A 1 164 ? 18.589 -16.799 31.949 1.00 50.00 164 MET A O 1
ATOM 1272 N N . PRO A 1 165 ? 18.112 -18.229 33.612 1.00 48.06 165 PRO A N 1
ATOM 1273 C CA . PRO A 1 165 ? 18.627 -17.355 34.667 1.00 48.06 165 PRO A CA 1
ATOM 1274 C C . PRO A 1 165 ? 20.162 -17.214 34.722 1.00 48.06 165 PRO A C 1
ATOM 1276 O O . PRO A 1 165 ? 20.645 -16.463 35.561 1.00 48.06 165 PRO A O 1
ATOM 1279 N N . ASP A 1 166 ? 20.934 -17.908 33.871 1.00 44.91 166 ASP A N 1
ATOM 1280 C CA . ASP A 1 166 ? 22.363 -18.176 34.136 1.00 44.91 166 ASP A CA 1
ATOM 1281 C C . ASP A 1 166 ? 23.324 -17.877 32.962 1.00 44.91 166 ASP A C 1
ATOM 1283 O O . ASP A 1 166 ? 24.284 -18.605 32.718 1.00 44.91 166 ASP A O 1
ATOM 1287 N N . MET A 1 167 ? 23.100 -16.788 32.217 1.00 41.03 167 MET A N 1
ATOM 1288 C CA . MET A 1 167 ? 24.111 -16.259 31.282 1.00 41.03 167 MET A CA 1
ATOM 1289 C C . MET A 1 167 ? 24.494 -14.808 31.598 1.00 41.03 167 MET A C 1
ATOM 1291 O O . MET A 1 167 ? 24.245 -13.879 30.832 1.00 41.03 167 MET A O 1
ATOM 1295 N N . GLU A 1 168 ? 25.196 -14.613 32.716 1.00 44.47 168 GLU A N 1
ATOM 1296 C CA . GLU A 1 168 ? 26.161 -13.517 32.827 1.00 44.47 168 GLU A CA 1
ATOM 1297 C C . GLU A 1 168 ? 27.405 -13.884 32.008 1.00 44.47 168 GLU A C 1
ATOM 1299 O O . GLU A 1 168 ? 28.300 -14.530 32.538 1.00 44.47 168 GLU A O 1
ATOM 1304 N N . THR A 1 169 ? 27.470 -13.534 30.7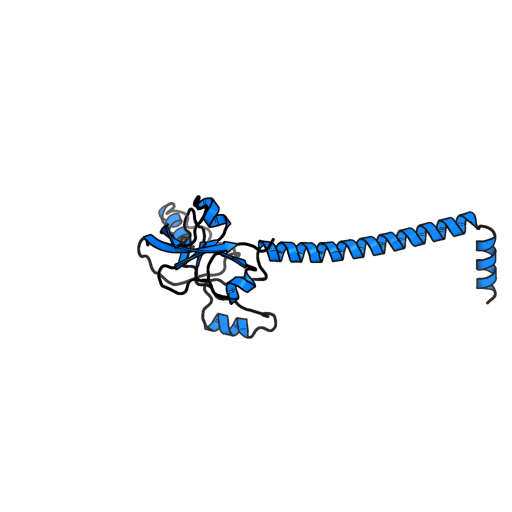18 1.00 42.81 169 THR A N 1
ATOM 1305 C CA . THR A 1 169 ? 28.720 -13.205 29.983 1.00 42.81 169 THR A CA 1
ATOM 1306 C C . THR A 1 169 ? 28.459 -13.026 28.486 1.00 42.81 169 THR A C 1
ATOM 1308 O O . THR A 1 169 ? 28.541 -13.960 27.709 1.00 42.81 169 THR A O 1
ATOM 1311 N N . GLU A 1 170 ? 28.126 -11.793 28.104 1.00 34.47 170 GLU A N 1
ATOM 1312 C CA . GLU A 1 170 ? 28.635 -11.035 26.942 1.00 34.47 170 GLU A CA 1
ATOM 1313 C C . GLU A 1 170 ? 27.589 -9.986 26.572 1.00 34.47 170 GLU A C 1
ATOM 1315 O O . GLU A 1 170 ? 26.602 -10.232 25.883 1.00 34.47 170 GLU A O 1
ATOM 1320 N N . ARG A 1 171 ? 27.801 -8.768 27.083 1.00 40.56 171 ARG A N 1
ATOM 1321 C CA . ARG A 1 171 ? 27.031 -7.585 26.697 1.00 40.56 171 ARG A CA 1
ATOM 1322 C C . ARG 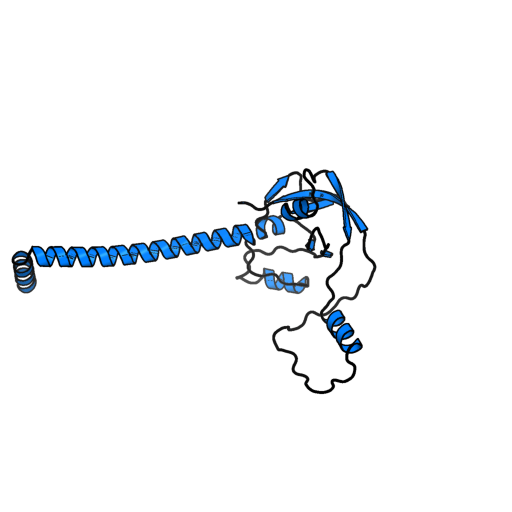A 1 171 ? 27.484 -7.130 25.314 1.00 40.56 171 ARG A C 1
ATOM 1324 O O . ARG A 1 171 ? 28.128 -6.094 25.188 1.00 40.56 171 ARG A O 1
ATOM 1331 N N . GLU A 1 172 ? 27.135 -7.883 24.286 1.00 33.50 172 GLU A N 1
ATOM 1332 C CA . GLU A 1 172 ? 27.205 -7.408 22.910 1.00 33.50 172 GLU A CA 1
ATOM 1333 C C . GLU A 1 172 ? 25.805 -7.491 22.303 1.00 33.50 172 GLU A C 1
ATOM 1335 O O . GLU A 1 172 ? 25.438 -8.409 21.575 1.00 33.50 172 GLU A O 1
ATOM 1340 N N . TYR A 1 173 ? 24.980 -6.505 22.669 1.00 42.28 173 TYR A N 1
ATOM 1341 C CA . TYR A 1 173 ? 23.723 -6.237 21.981 1.00 42.28 173 TYR A CA 1
ATOM 1342 C C . TYR A 1 173 ? 24.032 -6.047 20.488 1.00 42.28 173 TYR A C 1
ATOM 1344 O O . TYR A 1 173 ? 24.796 -5.133 20.156 1.00 42.28 173 TYR A O 1
ATOM 1352 N N . PRO A 1 174 ? 23.461 -6.846 19.566 1.00 32.62 174 PRO A N 1
ATOM 1353 C CA . PRO A 1 174 ? 23.673 -6.624 18.148 1.00 32.62 174 PRO A CA 1
ATOM 1354 C C . PRO A 1 174 ? 23.165 -5.224 17.795 1.00 32.62 174 PRO A C 1
ATOM 1356 O O . PRO A 1 174 ? 21.993 -4.889 17.967 1.00 32.62 174 PRO A O 1
ATOM 1359 N N . SER A 1 175 ? 24.079 -4.404 17.288 1.00 34.44 175 SER A N 1
ATOM 1360 C CA . SER A 1 175 ? 23.965 -2.982 16.945 1.00 34.44 175 SER A CA 1
ATOM 1361 C C . SER A 1 175 ? 23.000 -2.669 15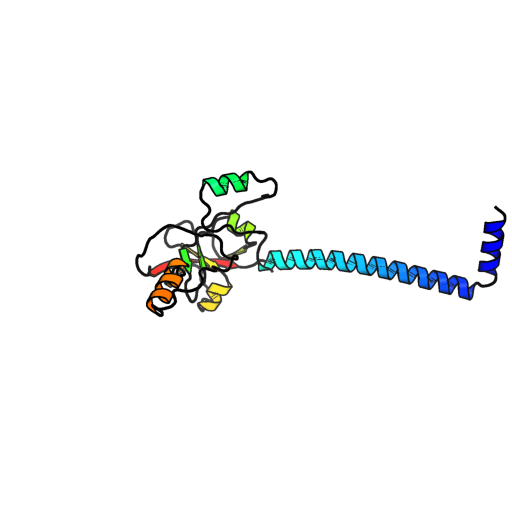.785 1.00 34.44 175 SER A C 1
ATOM 1363 O O . SER A 1 175 ? 23.198 -1.713 15.037 1.00 34.44 175 SER A O 1
ATOM 1365 N N . ARG A 1 176 ? 21.931 -3.461 15.621 1.00 33.22 176 ARG A N 1
ATOM 1366 C CA . ARG A 1 176 ? 20.902 -3.318 14.578 1.00 33.22 176 ARG A CA 1
ATOM 1367 C C . ARG A 1 176 ? 19.516 -2.905 15.071 1.00 33.22 176 ARG A C 1
ATOM 1369 O O . ARG A 1 176 ? 18.674 -2.606 14.233 1.00 33.22 176 ARG A O 1
ATOM 1376 N N . PHE A 1 177 ? 19.286 -2.825 16.378 1.00 31.14 177 PHE A N 1
ATOM 1377 C CA . PHE A 1 177 ? 18.028 -2.326 16.941 1.00 31.14 177 PHE A CA 1
ATOM 1378 C C . PHE A 1 177 ? 18.322 -1.245 17.980 1.00 31.14 177 PHE A C 1
ATOM 1380 O O . PHE A 1 177 ? 18.478 -1.515 19.167 1.00 31.14 177 PHE A O 1
ATOM 1387 N N . GLN A 1 178 ? 18.450 0.003 17.528 1.00 29.58 178 GLN A N 1
ATOM 1388 C CA . GLN A 1 178 ? 18.502 1.140 18.442 1.00 29.58 178 GLN A CA 1
ATOM 1389 C C . GLN A 1 178 ? 17.080 1.541 18.850 1.00 29.58 178 GLN A C 1
ATOM 1391 O O . GLN A 1 178 ? 16.328 2.063 18.037 1.00 29.58 178 GLN A O 1
ATOM 1396 N N . ARG A 1 179 ? 16.787 1.289 20.135 1.00 26.48 179 ARG A N 1
ATOM 1397 C CA . ARG A 1 179 ? 15.849 1.984 21.037 1.00 26.48 179 ARG A CA 1
ATOM 1398 C C . ARG A 1 179 ? 14.448 2.304 20.499 1.00 26.48 179 ARG A C 1
ATOM 1400 O O . ARG A 1 179 ? 14.247 3.302 19.819 1.00 26.48 179 ARG A O 1
ATOM 1407 N N . ILE A 1 180 ? 13.469 1.553 20.995 1.00 31.41 180 ILE A N 1
ATOM 1408 C CA . ILE A 1 180 ? 12.070 1.977 21.093 1.00 31.41 180 ILE A CA 1
ATOM 1409 C C . ILE A 1 180 ? 11.691 1.773 22.563 1.00 31.41 180 ILE A C 1
ATOM 1411 O O . ILE A 1 180 ? 11.755 0.647 23.043 1.00 31.41 180 ILE A O 1
ATOM 1415 N N . LEU A 1 181 ? 11.430 2.859 23.301 1.00 29.38 181 LEU A N 1
ATOM 1416 C CA . LEU A 1 181 ? 11.054 2.807 24.718 1.00 29.38 181 LEU A CA 1
ATOM 1417 C C . LEU A 1 181 ? 9.860 3.722 25.027 1.00 29.38 181 LEU A C 1
ATOM 1419 O O . LEU A 1 181 ? 9.889 4.914 24.725 1.00 29.38 181 LEU A O 1
ATOM 1423 N N . ASN A 1 182 ? 8.947 3.125 25.803 1.00 28.31 182 ASN A N 1
ATOM 1424 C CA . ASN A 1 182 ? 7.874 3.651 26.657 1.00 28.31 182 ASN A CA 1
ATOM 1425 C C . ASN A 1 182 ? 6.525 4.046 26.022 1.00 28.31 182 ASN A C 1
ATOM 1427 O O . ASN A 1 182 ? 6.323 5.189 25.627 1.00 28.31 182 ASN A O 1
ATOM 1431 N N . ASN A 1 183 ? 5.505 3.195 26.223 1.00 28.39 183 ASN A N 1
ATOM 1432 C CA . ASN A 1 183 ? 4.592 3.379 27.366 1.00 28.39 183 ASN A CA 1
ATOM 1433 C C . ASN A 1 183 ? 3.844 2.079 27.737 1.00 28.39 183 ASN A C 1
ATOM 1435 O O . ASN A 1 183 ? 3.301 1.381 26.884 1.00 28.39 183 ASN A O 1
ATOM 1439 N N . THR A 1 184 ? 3.792 1.778 29.033 1.00 32.62 184 THR A N 1
ATOM 1440 C CA . THR A 1 184 ? 3.045 0.667 29.640 1.00 32.62 184 THR A CA 1
ATOM 1441 C C . THR A 1 184 ? 1.536 0.851 29.500 1.00 32.62 184 THR A C 1
ATOM 1443 O O . THR A 1 184 ? 1.004 1.833 30.011 1.00 32.62 184 THR A O 1
ATOM 1446 N N . GLU A 1 185 ? 0.823 -0.137 28.947 1.00 31.70 185 GLU A N 1
ATOM 1447 C CA . GLU A 1 185 ? -0.570 -0.388 29.344 1.00 31.70 185 GLU A CA 1
ATOM 1448 C C . GLU A 1 185 ? -1.003 -1.833 29.038 1.00 31.70 185 GLU A C 1
ATOM 1450 O O . GLU A 1 185 ? -1.492 -2.158 27.954 1.00 31.70 185 GLU A O 1
ATOM 1455 N N . ASN A 1 186 ? -0.828 -2.715 30.023 1.00 32.12 186 ASN A N 1
ATOM 1456 C CA . ASN A 1 186 ? -1.441 -4.038 30.054 1.00 32.12 186 ASN A CA 1
ATOM 1457 C C . ASN A 1 186 ? -2.916 -3.895 30.452 1.00 32.12 186 ASN A C 1
ATOM 1459 O O . ASN A 1 186 ? -3.178 -3.662 31.631 1.00 32.12 186 ASN A O 1
ATOM 1463 N N . ARG A 1 187 ? -3.864 -4.041 29.510 1.00 32.66 187 ARG A N 1
ATOM 1464 C CA . ARG A 1 187 ? -5.270 -4.380 29.813 1.00 32.66 187 ARG A CA 1
ATOM 1465 C C . ARG A 1 187 ? -5.959 -5.123 28.662 1.00 32.66 187 ARG A C 1
ATOM 1467 O O . ARG A 1 187 ? -6.345 -4.502 27.677 1.00 32.66 187 ARG A O 1
ATOM 1474 N N . ASN A 1 188 ? -6.146 -6.426 28.902 1.00 36.50 188 ASN A N 1
ATOM 1475 C CA . ASN A 1 188 ? -7.241 -7.332 28.516 1.00 36.50 188 ASN A CA 1
ATOM 1476 C C . ASN A 1 188 ? -7.752 -7.313 27.068 1.00 36.50 188 ASN A C 1
ATOM 1478 O O . ASN A 1 188 ? -8.192 -6.290 26.568 1.00 36.50 188 ASN A O 1
ATOM 1482 N N . GLY A 1 189 ? -7.810 -8.501 26.452 1.00 36.72 189 GLY A N 1
ATOM 1483 C CA . GLY A 1 189 ? -8.381 -8.741 25.125 1.00 36.72 189 GLY A CA 1
ATOM 1484 C C . GLY A 1 189 ? -9.733 -8.054 24.922 1.00 36.72 189 GLY A C 1
ATOM 1485 O O . GLY A 1 189 ? -10.745 -8.431 25.516 1.00 36.72 189 GLY A O 1
ATOM 1486 N N . TRP A 1 190 ? -9.733 -7.035 24.068 1.00 33.81 190 TRP A N 1
ATOM 1487 C CA . TRP A 1 190 ? -10.927 -6.308 23.669 1.00 33.81 190 TRP A CA 1
ATOM 1488 C C . TRP A 1 190 ? -11.609 -7.096 22.554 1.00 33.81 190 TRP A C 1
ATOM 1490 O O . TRP A 1 190 ? -11.052 -7.243 21.468 1.00 33.81 190 TRP A O 1
ATOM 1500 N N . LYS A 1 191 ? -12.817 -7.602 22.819 1.00 32.34 191 LYS A N 1
ATOM 1501 C CA . LYS A 1 191 ? -13.695 -8.171 21.793 1.00 32.34 191 LYS A CA 1
ATOM 1502 C C . LYS A 1 191 ? -14.540 -7.037 21.218 1.00 32.34 191 LYS A C 1
ATOM 1504 O O . LYS A 1 191 ? -15.599 -6.711 21.751 1.00 32.34 191 LYS A O 1
ATOM 1509 N N . LEU A 1 192 ? -14.037 -6.386 20.175 1.00 35.19 192 LEU A N 1
ATOM 1510 C CA . LEU A 1 192 ? -14.742 -5.291 19.508 1.00 35.19 192 LEU A CA 1
ATOM 1511 C C . LEU A 1 192 ? -15.721 -5.876 18.486 1.00 35.19 192 LEU A C 1
ATOM 1513 O O . LEU A 1 192 ? -15.330 -6.662 17.625 1.00 35.19 192 LEU A O 1
ATOM 1517 N N . THR A 1 193 ? -17.001 -5.509 18.603 1.00 30.75 193 THR A N 1
ATOM 1518 C CA . THR A 1 193 ? -18.035 -5.851 17.614 1.00 30.75 193 THR A CA 1
ATOM 1519 C C . THR A 1 193 ? -18.152 -4.685 16.642 1.00 30.75 193 THR A C 1
ATOM 1521 O O . THR A 1 193 ? -18.776 -3.678 16.969 1.00 30.75 193 THR A O 1
ATOM 1524 N N . LEU A 1 194 ? -17.517 -4.794 15.476 1.00 32.38 194 LEU A N 1
ATOM 1525 C CA . LEU A 1 194 ? -17.396 -3.698 14.509 1.00 32.38 194 LEU A CA 1
ATOM 1526 C C . LEU A 1 194 ? -18.280 -3.957 13.285 1.00 32.38 194 LEU A C 1
ATOM 1528 O O . LEU A 1 194 ? -18.347 -5.082 12.795 1.00 32.38 194 LEU A O 1
ATOM 1532 N N . LYS A 1 195 ? -18.955 -2.922 12.779 1.00 33.78 195 LYS A N 1
ATOM 1533 C CA . LYS A 1 195 ? -19.665 -2.914 11.496 1.00 33.78 195 LYS A CA 1
ATOM 1534 C C . LYS A 1 195 ? -18.675 -2.587 10.376 1.00 33.78 195 LYS A C 1
ATOM 1536 O O . LYS A 1 195 ? -18.160 -1.471 10.317 1.00 33.78 195 LYS A O 1
ATOM 1541 N N . SER A 1 196 ? -18.390 -3.545 9.498 1.00 30.41 196 SER A N 1
ATOM 1542 C CA . SER A 1 196 ? -17.384 -3.377 8.440 1.00 30.41 196 SER A CA 1
ATOM 1543 C C . SER A 1 196 ? -17.855 -2.539 7.239 1.00 30.41 196 SER A C 1
ATOM 1545 O O . SER A 1 196 ? -19.029 -2.529 6.855 1.00 30.41 196 SER A O 1
ATOM 1547 N N . ARG A 1 197 ? -16.890 -1.840 6.638 1.00 39.66 197 ARG A N 1
ATOM 1548 C CA . ARG A 1 197 ? -16.871 -1.087 5.370 1.00 39.66 197 ARG A CA 1
ATOM 1549 C C . ARG A 1 197 ? -15.645 -1.588 4.573 1.00 39.66 197 ARG A C 1
ATOM 1551 O O . ARG A 1 197 ? -14.730 -2.089 5.207 1.00 39.66 197 ARG A O 1
ATOM 1558 N N . TYR A 1 198 ? -15.574 -1.506 3.242 1.00 24.67 198 TYR A N 1
ATOM 1559 C CA . TYR A 1 198 ? -14.643 -2.341 2.448 1.00 24.67 198 TYR A CA 1
ATOM 1560 C C . TYR A 1 198 ? -13.671 -1.552 1.540 1.00 24.67 198 TYR A C 1
ATOM 1562 O O . TYR A 1 198 ? -14.094 -0.664 0.796 1.00 24.67 198 TYR A O 1
ATOM 1570 N N . CYS A 1 199 ? -12.376 -1.896 1.537 1.00 30.62 199 CYS A N 1
ATOM 1571 C CA . CYS A 1 199 ? -11.362 -1.330 0.630 1.00 30.62 199 CYS A CA 1
ATOM 1572 C C . CYS A 1 199 ? -10.509 -2.403 -0.068 1.00 30.62 199 CYS A C 1
ATOM 1574 O O . CYS A 1 199 ? -10.318 -3.500 0.443 1.00 30.62 199 CYS A O 1
ATOM 1576 N N . GLY A 1 200 ? -9.988 -2.082 -1.251 1.00 27.67 200 GLY A N 1
ATOM 1577 C CA . GLY A 1 200 ? -9.142 -2.955 -2.061 1.00 27.67 200 GLY A CA 1
ATOM 1578 C C . GLY A 1 200 ? -7.997 -2.193 -2.727 1.00 27.67 200 GLY A C 1
ATOM 1579 O O . GLY A 1 200 ? -7.890 -0.968 -2.641 1.00 27.67 200 GLY A O 1
ATOM 1580 N N . TRP A 1 201 ? -7.115 -2.933 -3.385 1.00 27.48 201 TRP A N 1
ATOM 1581 C CA . TRP A 1 201 ? -5.953 -2.393 -4.089 1.00 27.48 201 TRP A CA 1
ATOM 1582 C C . TRP A 1 201 ? -6.347 -1.958 -5.505 1.00 27.48 201 TRP A C 1
ATOM 1584 O O . TRP A 1 201 ? -7.203 -2.582 -6.131 1.00 27.48 201 TRP A O 1
ATOM 1594 N N . ALA A 1 202 ? -5.719 -0.905 -6.027 1.00 29.25 202 ALA A N 1
ATOM 1595 C CA . ALA A 1 202 ? -5.830 -0.578 -7.447 1.00 29.25 202 ALA A CA 1
ATOM 1596 C C . ALA A 1 202 ? -4.915 -1.515 -8.255 1.00 29.25 202 ALA A C 1
ATOM 1598 O O . ALA A 1 202 ? -3.693 -1.350 -8.219 1.00 29.25 202 ALA A O 1
ATOM 1599 N N . THR A 1 203 ? -5.502 -2.492 -8.953 1.00 31.92 203 THR A N 1
ATOM 1600 C CA . THR A 1 203 ? -4.818 -3.291 -9.988 1.00 31.92 203 THR A CA 1
ATOM 1601 C C . THR A 1 203 ? -4.603 -2.484 -11.258 1.00 31.92 203 THR A C 1
ATOM 1603 O O . THR A 1 203 ? -5.605 -1.897 -11.725 1.00 31.92 203 THR A O 1
#

Radius of gyration: 29.99 Å; Cα contacts (8 Å, |Δi|>4): 194; chains: 1; bounding box: 65×40×89 Å

Foldseek 3Di:
DVVVV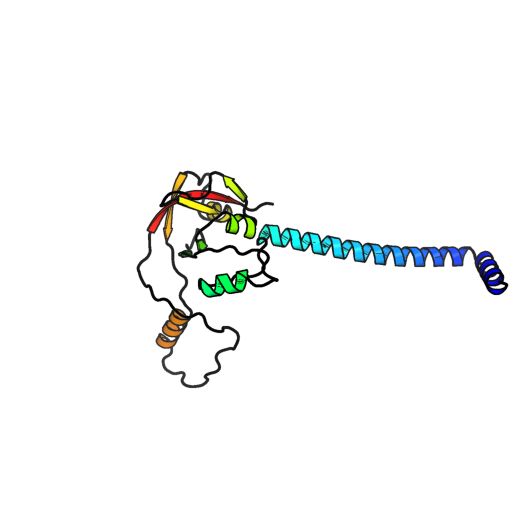VVVVVCVVVVVVNVVVVVVVVVVVVVVVVVVVVVVVVVVVVVVVCCLVFNQDDDDDPPQDPVNVVVLVPDPPDPDDDDKDWPAAFPQQGTDIDDDPSCCRRRQKAFPWDDHDDDPQAGEGEPNSCVSVVHPPQAQAWDWTFGDHPQDVVSVVVVVCVVDVDDPDDPDDPPPDPDDDDDDDDDDTDGRTHRYGYMYTDD